Protein AF-A0A8B9SJG5-F1 (afdb_monomer)

Structure (mmCIF, N/CA/C/O backbone):
data_AF-A0A8B9SJG5-F1
#
_entry.id   AF-A0A8B9SJG5-F1
#
loop_
_atom_site.group_PDB
_atom_site.id
_atom_site.type_symbol
_atom_site.label_atom_id
_atom_site.label_alt_id
_atom_site.label_comp_id
_atom_site.label_asym_id
_atom_site.label_entity_id
_atom_site.label_seq_id
_atom_site.pdbx_PDB_ins_code
_atom_site.Cartn_x
_atom_site.Cartn_y
_atom_site.Cartn_z
_atom_site.occupancy
_atom_site.B_iso_or_equiv
_atom_site.auth_seq_id
_atom_site.auth_comp_id
_atom_site.auth_asym_id
_atom_site.auth_atom_id
_atom_site.pdbx_PDB_model_num
ATOM 1 N N . HIS A 1 1 ? -20.315 61.626 -11.633 1.00 29.25 1 HIS A N 1
ATOM 2 C CA . HIS A 1 1 ? -21.746 61.328 -11.373 1.00 29.25 1 HIS A CA 1
ATOM 3 C C . HIS A 1 1 ? -22.255 60.336 -12.436 1.00 29.25 1 HIS A C 1
ATOM 5 O O . HIS A 1 1 ? -21.499 60.110 -13.372 1.00 29.25 1 HIS A O 1
ATOM 11 N N . PRO A 1 2 ? -23.374 59.607 -12.231 1.00 52.47 2 PRO A N 1
ATOM 12 C CA . PRO A 1 2 ? -23.248 58.147 -12.105 1.00 52.47 2 PRO A CA 1
ATOM 13 C C . PRO A 1 2 ? -24.309 57.339 -12.896 1.00 52.47 2 PRO A C 1
ATOM 15 O O . PRO A 1 2 ? -25.008 57.894 -13.738 1.00 52.47 2 PRO A O 1
ATOM 18 N N . ARG A 1 3 ? -24.501 56.070 -12.482 1.00 36.09 3 ARG A N 1
ATOM 19 C CA . ARG A 1 3 ? -25.440 55.030 -12.972 1.00 36.09 3 ARG A CA 1
ATOM 20 C C . ARG A 1 3 ? -24.899 54.259 -14.191 1.00 36.09 3 ARG A C 1
ATOM 22 O O . ARG A 1 3 ? -24.353 54.867 -15.097 1.00 36.09 3 ARG A O 1
ATOM 29 N N . GLY A 1 4 ? -25.025 52.932 -14.257 1.00 33.72 4 GLY A N 1
ATOM 30 C CA . GLY A 1 4 ? -25.504 51.982 -13.239 1.00 33.72 4 GLY A CA 1
ATOM 31 C C . GLY A 1 4 ? -25.469 50.536 -13.758 1.00 33.72 4 GLY A C 1
ATOM 32 O O . GLY A 1 4 ? -25.536 50.327 -14.964 1.00 33.72 4 GLY A O 1
ATOM 33 N N . ALA A 1 5 ? -25.353 49.551 -12.861 1.00 33.53 5 ALA A N 1
ATOM 34 C CA . ALA A 1 5 ? -25.483 48.129 -13.209 1.00 33.53 5 ALA A CA 1
ATOM 35 C C . ALA A 1 5 ? -26.963 47.752 -13.465 1.00 33.53 5 ALA A C 1
ATOM 37 O O . ALA A 1 5 ? -27.859 48.507 -13.074 1.00 33.53 5 ALA A O 1
ATOM 38 N N . PRO A 1 6 ? -27.233 46.597 -14.099 1.00 43.00 6 PRO A N 1
ATOM 39 C CA . PRO A 1 6 ? -27.349 45.371 -13.301 1.00 43.00 6 PRO A CA 1
ATOM 40 C C . PRO A 1 6 ? -26.508 44.198 -13.838 1.00 43.00 6 PRO A C 1
ATOM 42 O O . PRO A 1 6 ? -25.990 44.237 -14.950 1.00 43.00 6 PRO A O 1
ATOM 45 N N . GLY A 1 7 ? -26.324 43.172 -13.002 1.00 32.03 7 GLY A N 1
ATOM 46 C CA . GLY A 1 7 ? -25.399 42.066 -13.266 1.00 32.03 7 GLY A CA 1
ATOM 47 C C . GLY A 1 7 ? -25.939 40.942 -14.157 1.00 32.03 7 GLY A C 1
ATOM 48 O O . GLY A 1 7 ? -27.123 40.876 -14.477 1.00 32.03 7 GLY A O 1
ATOM 49 N N . SER A 1 8 ? -25.040 40.010 -14.475 1.00 35.66 8 SER A N 1
ATOM 50 C CA . SER A 1 8 ? -25.346 38.660 -14.960 1.00 35.66 8 SER A CA 1
ATOM 51 C C . SER A 1 8 ? -24.638 37.638 -14.060 1.00 35.66 8 SER A C 1
ATOM 53 O O . SER A 1 8 ? -23.681 37.986 -13.365 1.00 35.66 8 SER A O 1
ATOM 55 N N . ALA A 1 9 ? -25.144 36.407 -14.005 1.00 35.62 9 ALA A N 1
ATOM 56 C CA . ALA A 1 9 ? -24.761 35.429 -12.987 1.00 35.62 9 ALA A CA 1
ATOM 57 C C . ALA A 1 9 ? -23.386 34.782 -13.237 1.00 35.62 9 ALA A C 1
ATOM 59 O O . ALA A 1 9 ? -23.010 34.510 -14.376 1.00 35.62 9 ALA A O 1
ATOM 60 N N . VAL A 1 10 ? -22.677 34.459 -12.150 1.00 37.72 10 VAL A N 1
ATOM 61 C CA . VAL A 1 10 ? -21.458 33.637 -12.174 1.00 37.72 10 VAL A CA 1
ATOM 62 C C . VAL A 1 10 ? -21.833 32.186 -11.850 1.00 37.72 10 VAL A C 1
ATOM 64 O O . VAL A 1 10 ? -22.169 31.902 -10.698 1.00 37.72 10 VAL A O 1
ATOM 67 N N . PRO A 1 11 ? -21.772 31.245 -12.810 1.00 37.19 11 PRO A N 1
ATOM 68 C CA . PRO A 1 11 ? -21.863 29.827 -12.499 1.00 37.19 11 PRO A CA 1
ATOM 69 C C . PRO A 1 11 ? -20.540 29.368 -11.875 1.00 37.19 11 PRO A C 1
ATOM 71 O O . PRO A 1 11 ? -19.541 29.189 -12.570 1.00 37.19 11 PRO A O 1
ATOM 74 N N . VAL A 1 12 ? -20.521 29.157 -10.557 1.00 41.94 12 VAL A N 1
ATOM 75 C CA . VAL A 1 12 ? -19.384 28.521 -9.872 1.00 41.94 12 VAL A CA 1
ATOM 76 C C . VAL A 1 12 ? -19.439 27.014 -10.132 1.00 41.94 12 VAL A C 1
ATOM 78 O O . VAL A 1 12 ? -19.840 26.221 -9.281 1.00 41.94 12 VAL A O 1
ATOM 81 N N . THR A 1 13 ? -19.068 26.605 -11.345 1.00 43.41 13 THR A N 1
ATOM 82 C CA . THR A 1 13 ? -18.831 25.195 -11.664 1.00 43.41 13 THR A CA 1
ATOM 83 C C . THR A 1 13 ? -17.588 24.734 -10.916 1.00 43.41 13 THR A C 1
ATOM 85 O O . THR A 1 13 ? -16.466 25.046 -11.317 1.00 43.41 13 THR A O 1
ATOM 88 N N . GLY A 1 14 ? -17.794 24.002 -9.820 1.00 48.34 14 GLY A N 1
ATOM 89 C CA . GLY A 1 14 ? -16.730 23.366 -9.051 1.00 48.34 14 GLY A CA 1
ATOM 90 C C . GLY A 1 14 ? -16.035 22.281 -9.868 1.00 48.34 14 GLY A C 1
ATOM 91 O O . GLY A 1 14 ? -16.372 21.107 -9.755 1.00 48.34 14 GLY A O 1
ATOM 92 N N . GLY A 1 15 ? -15.071 22.678 -10.698 1.00 40.91 15 GLY A N 1
ATOM 93 C CA . GLY A 1 15 ? -14.174 21.754 -11.374 1.00 40.91 15 GLY A CA 1
ATOM 94 C C . GLY A 1 15 ? -13.286 21.078 -10.340 1.00 40.91 15 GLY A C 1
ATOM 95 O O . GLY A 1 15 ? -12.311 21.673 -9.884 1.00 40.91 15 GLY A O 1
ATOM 96 N N . THR A 1 16 ? -13.628 19.846 -9.958 1.00 44.66 16 THR A N 1
ATOM 97 C CA . THR A 1 16 ? -12.760 18.994 -9.142 1.00 44.66 16 THR A CA 1
ATOM 98 C C . THR A 1 16 ? -11.413 18.895 -9.843 1.00 44.66 16 THR A C 1
ATOM 100 O O . THR A 1 16 ? -11.319 18.312 -10.924 1.00 44.66 16 THR A O 1
ATOM 103 N N . CYS A 1 17 ? -10.377 19.496 -9.253 1.00 40.00 17 CYS A N 1
ATOM 104 C CA . CYS A 1 17 ? -9.039 19.440 -9.816 1.00 40.00 17 CYS A CA 1
ATOM 105 C C . CYS A 1 17 ? -8.578 17.984 -9.757 1.00 40.00 17 CYS A C 1
ATOM 107 O O . CYS A 1 17 ? -8.230 17.475 -8.690 1.00 40.00 17 CYS A O 1
ATOM 109 N N . CYS A 1 18 ? -8.659 17.295 -10.895 1.00 40.41 18 CYS A N 1
ATOM 110 C CA . CYS A 1 18 ? -8.169 15.938 -11.026 1.00 40.41 18 CYS A CA 1
ATOM 111 C C . CYS A 1 18 ? -6.662 15.996 -10.812 1.00 40.41 18 CYS A C 1
ATOM 113 O O . CYS A 1 18 ? -5.922 16.430 -11.694 1.00 40.41 18 CYS A O 1
ATOM 115 N N . LEU A 1 19 ? -6.220 15.586 -9.622 1.00 40.06 19 LEU A N 1
ATOM 116 C CA . LEU A 1 19 ? -4.818 15.318 -9.359 1.00 40.06 19 LEU A CA 1
ATOM 117 C C . LEU A 1 19 ? -4.416 14.175 -10.284 1.00 40.06 19 LEU A C 1
ATOM 119 O O . LEU A 1 19 ? -4.660 13.005 -9.985 1.00 40.06 19 LEU A O 1
ATOM 123 N N . CYS A 1 20 ? -3.841 14.535 -11.429 1.00 37.81 20 CYS A N 1
ATOM 124 C CA . CYS A 1 20 ? -3.198 13.602 -12.329 1.00 37.81 20 CYS A CA 1
ATOM 125 C C . CYS A 1 20 ? -2.035 12.965 -11.570 1.00 37.81 20 CYS A C 1
ATOM 127 O O . CYS A 1 20 ? -0.919 13.482 -11.564 1.00 37.81 20 CYS A O 1
ATOM 129 N N . PHE A 1 21 ? -2.316 11.834 -10.924 1.00 34.94 21 PHE A N 1
ATOM 130 C CA . PHE A 1 21 ? -1.312 10.843 -10.590 1.00 34.94 21 PHE A CA 1
ATOM 131 C C . PHE A 1 21 ? -0.730 10.348 -11.913 1.00 34.94 21 PHE A C 1
ATOM 133 O O . PHE A 1 21 ? -1.179 9.350 -12.477 1.00 34.94 21 PHE A O 1
ATOM 140 N N . SER A 1 22 ? 0.264 11.075 -12.423 1.00 34.00 22 SER A N 1
ATOM 141 C CA . SER A 1 22 ? 1.215 10.496 -13.355 1.00 34.00 22 SER A CA 1
ATOM 142 C C . SER A 1 22 ? 1.776 9.250 -12.669 1.00 34.00 22 SER A C 1
ATOM 144 O O . SER A 1 22 ? 2.334 9.381 -11.573 1.00 34.00 22 SER A O 1
ATOM 146 N N . PRO A 1 23 ? 1.631 8.042 -13.242 1.00 45.75 23 PRO A N 1
ATOM 147 C CA . PRO A 1 23 ? 2.464 6.936 -12.800 1.00 45.75 23 PRO A CA 1
ATOM 148 C C . PRO A 1 23 ? 3.926 7.364 -12.970 1.00 45.75 23 PRO A C 1
ATOM 150 O O . PRO A 1 23 ? 4.238 8.131 -13.883 1.00 45.75 23 PRO A O 1
ATOM 153 N N . ALA A 1 24 ? 4.819 6.884 -12.100 1.00 47.22 24 ALA A N 1
ATOM 154 C CA . ALA A 1 24 ? 6.251 7.085 -12.296 1.00 47.22 24 ALA A CA 1
ATOM 155 C C . ALA A 1 24 ? 6.620 6.528 -13.680 1.00 47.22 24 ALA A C 1
ATOM 157 O O . ALA A 1 24 ? 6.470 5.330 -13.930 1.00 47.22 24 ALA A O 1
ATOM 158 N N . GLY A 1 25 ? 6.973 7.423 -14.603 1.00 45.06 25 GLY A N 1
ATOM 159 C CA . GLY A 1 25 ? 7.110 7.083 -16.011 1.00 45.06 25 GLY A CA 1
ATOM 160 C C . GLY A 1 25 ? 8.318 6.185 -16.229 1.00 45.06 25 GLY A C 1
ATOM 161 O O . GLY A 1 25 ? 9.406 6.484 -15.748 1.00 45.06 25 GLY A O 1
ATOM 162 N N . ALA A 1 26 ? 8.151 5.106 -16.992 1.00 54.53 26 ALA A N 1
ATOM 163 C CA . ALA A 1 26 ? 9.308 4.457 -17.591 1.00 54.53 26 ALA A CA 1
ATOM 164 C C . ALA A 1 26 ? 9.969 5.461 -18.551 1.00 54.53 26 ALA A C 1
ATOM 166 O O . ALA A 1 26 ? 9.270 6.080 -19.353 1.00 54.53 26 ALA A O 1
ATOM 167 N N . MET A 1 27 ? 11.290 5.639 -18.459 1.00 66.31 27 MET A N 1
ATOM 168 C CA . MET A 1 27 ? 12.014 6.608 -19.284 1.00 66.31 27 MET A CA 1
ATOM 169 C C . MET A 1 27 ? 11.862 6.272 -20.774 1.00 66.31 27 MET A C 1
ATOM 171 O O . MET A 1 27 ? 12.414 5.285 -21.262 1.00 66.31 27 MET A O 1
ATOM 175 N N . GLU A 1 28 ? 11.118 7.103 -21.501 1.00 70.62 28 GLU A N 1
ATOM 176 C CA . GLU A 1 28 ? 10.862 6.913 -22.926 1.00 70.62 28 GLU A CA 1
ATOM 177 C C . GLU A 1 28 ? 12.052 7.407 -23.764 1.00 70.62 28 GLU A C 1
ATOM 179 O O . GLU A 1 28 ? 12.494 8.554 -23.644 1.00 70.62 28 GLU A O 1
ATOM 184 N N . ILE A 1 29 ? 12.583 6.522 -24.614 1.00 80.62 29 ILE A N 1
ATOM 185 C CA . ILE A 1 29 ? 13.678 6.831 -25.540 1.00 80.62 29 ILE A CA 1
ATOM 186 C C . ILE A 1 29 ? 13.071 7.206 -26.892 1.00 80.62 29 ILE A C 1
ATOM 188 O O . ILE A 1 29 ? 12.410 6.400 -27.544 1.00 80.62 29 ILE A O 1
ATOM 192 N N . GLN A 1 30 ? 13.336 8.431 -27.324 1.00 79.56 30 GLN A N 1
ATOM 193 C CA . GLN A 1 30 ? 12.883 8.998 -28.584 1.00 79.56 30 GLN A CA 1
ATOM 194 C C . GLN A 1 30 ? 13.906 8.694 -29.687 1.00 79.56 30 GLN A C 1
ATOM 196 O O . GLN A 1 30 ? 15.066 9.116 -29.632 1.00 79.56 30 GLN A O 1
ATOM 201 N N . VAL A 1 31 ? 13.450 7.974 -30.708 1.00 80.44 31 VAL A N 1
ATOM 202 C CA . VAL A 1 31 ? 14.180 7.652 -31.942 1.00 80.44 31 VAL A CA 1
ATOM 203 C C . VAL A 1 31 ? 13.248 7.986 -33.117 1.00 80.44 31 VAL A C 1
ATOM 205 O O . VAL A 1 31 ? 12.047 7.746 -32.987 1.00 80.44 31 VAL A O 1
ATOM 208 N N . PRO A 1 32 ? 13.731 8.561 -34.238 1.00 75.50 32 PRO A N 1
ATOM 209 C CA . PRO A 1 32 ? 12.887 8.811 -35.409 1.00 75.50 32 PRO A CA 1
ATOM 210 C C . PRO A 1 32 ? 12.278 7.525 -35.976 1.00 75.50 32 PRO A C 1
ATOM 212 O O . PRO A 1 32 ? 12.927 6.479 -35.970 1.00 75.50 32 PRO A O 1
ATOM 215 N N . GLU A 1 33 ? 11.061 7.625 -36.510 1.00 65.75 33 GLU A N 1
ATOM 216 C CA . GLU A 1 33 ? 10.393 6.515 -37.199 1.00 65.75 33 GLU A CA 1
ATOM 217 C C . GLU A 1 33 ? 10.956 6.323 -38.622 1.00 65.75 33 GLU A C 1
ATOM 219 O O . GLU A 1 33 ? 11.022 5.202 -39.128 1.00 65.75 33 GLU A O 1
ATOM 224 N N . GLU A 1 34 ? 11.444 7.396 -39.259 1.00 69.88 34 GLU A N 1
ATOM 225 C CA . GLU A 1 34 ? 12.084 7.335 -40.573 1.00 69.88 34 GLU A CA 1
ATOM 226 C C . GLU A 1 34 ? 13.589 6.988 -40.499 1.00 69.88 34 GLU A C 1
ATOM 228 O O . GLU A 1 34 ? 14.336 7.583 -39.712 1.00 69.88 34 GLU A O 1
ATOM 233 N N . PRO A 1 35 ? 14.095 6.090 -41.370 1.00 72.44 35 PRO A N 1
ATOM 234 C CA . PRO A 1 35 ? 15.512 5.738 -41.408 1.00 72.44 35 PRO A CA 1
ATOM 235 C C . PRO A 1 35 ? 16.387 6.900 -41.906 1.00 72.44 35 PRO A C 1
ATOM 237 O O . PRO A 1 35 ? 16.069 7.589 -42.878 1.00 72.44 35 PRO A O 1
ATOM 240 N N . VAL A 1 36 ? 17.548 7.089 -41.271 1.00 79.12 36 VAL A N 1
ATOM 241 C CA . VAL A 1 36 ? 18.504 8.149 -41.629 1.00 79.12 36 VAL A CA 1
ATOM 242 C C . VAL A 1 36 ? 19.240 7.795 -42.925 1.00 79.12 36 VAL A C 1
ATOM 244 O O . VAL A 1 36 ? 20.174 6.996 -42.925 1.00 79.12 36 VAL A O 1
ATOM 247 N N . VAL A 1 37 ? 18.864 8.441 -44.032 1.00 80.88 37 VAL A N 1
ATOM 248 C CA . VAL A 1 37 ? 19.570 8.317 -45.318 1.00 80.88 37 VAL A CA 1
ATOM 249 C C . VAL A 1 37 ? 20.915 9.050 -45.251 1.00 80.88 37 VAL A C 1
ATOM 251 O O . VAL A 1 37 ? 20.986 10.274 -45.369 1.00 80.88 37 VAL A O 1
ATOM 254 N N . ALA A 1 38 ? 21.995 8.293 -45.064 1.00 83.25 38 ALA A N 1
ATOM 255 C CA . ALA A 1 38 ? 23.359 8.806 -45.068 1.00 83.25 38 ALA A CA 1
ATOM 256 C C . ALA A 1 38 ? 23.957 8.855 -46.487 1.00 83.25 38 ALA A C 1
ATOM 258 O O . ALA A 1 38 ? 23.756 7.953 -47.297 1.00 83.25 38 ALA A O 1
ATOM 259 N N . LEU A 1 39 ? 24.742 9.896 -46.782 1.00 82.88 39 LEU A N 1
ATOM 260 C CA . LEU A 1 39 ? 25.485 10.014 -48.041 1.00 82.88 39 LEU A CA 1
ATOM 261 C C . LEU A 1 39 ? 26.934 9.550 -47.859 1.00 82.88 39 LEU A C 1
ATOM 263 O O . LEU A 1 39 ? 27.617 9.990 -46.933 1.00 82.88 39 LEU A O 1
ATOM 267 N N . PHE A 1 40 ? 27.425 8.724 -48.786 1.00 86.44 40 PHE A N 1
ATOM 268 C CA . PHE A 1 40 ? 28.805 8.231 -48.777 1.00 86.44 40 PHE A CA 1
ATOM 269 C C . PHE A 1 40 ? 29.830 9.376 -48.678 1.00 86.44 40 PHE A C 1
ATOM 271 O O . PHE A 1 40 ? 29.734 10.392 -49.374 1.00 86.44 40 PHE A O 1
ATOM 278 N N . GLY A 1 41 ? 30.816 9.219 -47.794 1.00 83.88 41 GLY A N 1
ATOM 279 C CA . GLY A 1 41 ? 31.865 10.204 -47.528 1.00 83.88 41 GLY A CA 1
ATOM 280 C C . GLY A 1 41 ? 31.408 11.472 -46.792 1.00 83.88 41 GLY A C 1
ATOM 281 O O . GLY A 1 41 ? 32.247 12.332 -46.513 1.00 83.88 41 GLY A O 1
ATOM 282 N N . ARG A 1 42 ? 30.120 11.609 -46.447 1.00 87.88 42 ARG A N 1
ATOM 283 C CA . ARG A 1 42 ? 29.589 12.693 -45.600 1.00 87.88 42 ARG A CA 1
ATOM 284 C C . ARG A 1 42 ? 29.436 12.236 -44.153 1.00 87.88 42 ARG A C 1
ATOM 286 O O . ARG A 1 42 ? 29.527 11.051 -43.857 1.00 87.88 42 ARG A O 1
ATOM 293 N N . ASP A 1 43 ? 29.217 13.187 -43.258 1.00 88.88 43 ASP A N 1
ATOM 294 C CA . ASP A 1 43 ? 28.902 12.904 -41.860 1.00 88.88 43 ASP A CA 1
ATOM 295 C C . ASP A 1 43 ? 27.378 12.748 -41.706 1.00 88.88 43 ASP A C 1
ATOM 297 O O . ASP A 1 43 ? 26.612 13.471 -42.348 1.00 88.88 43 ASP A O 1
ATOM 301 N N . ALA A 1 44 ? 26.940 11.812 -40.863 1.00 87.44 44 ALA A N 1
ATOM 302 C CA . ALA A 1 44 ? 25.537 11.533 -40.567 1.00 87.44 44 ALA A CA 1
ATOM 303 C C . ALA A 1 44 ? 25.307 11.464 -39.050 1.00 87.44 44 ALA A C 1
ATOM 305 O O . ALA A 1 44 ? 26.181 11.026 -38.303 1.00 87.44 44 ALA A O 1
ATOM 306 N N . THR A 1 45 ? 24.120 11.871 -38.595 1.00 88.62 45 THR A N 1
ATOM 307 C CA . THR A 1 45 ? 23.751 11.849 -37.172 1.00 88.62 45 THR A CA 1
ATOM 308 C C . THR A 1 45 ? 22.632 10.847 -36.936 1.00 88.62 45 THR A C 1
ATOM 310 O O . THR A 1 45 ? 21.500 11.064 -37.370 1.00 88.62 45 THR A O 1
ATOM 313 N N . LEU A 1 46 ? 22.938 9.777 -36.206 1.00 87.88 46 LEU A N 1
ATOM 314 C CA . LEU A 1 46 ? 21.953 8.824 -35.706 1.00 87.88 46 LEU A CA 1
ATOM 315 C C . LEU A 1 46 ? 21.294 9.437 -34.468 1.00 87.88 46 LEU A C 1
ATOM 317 O O . LEU A 1 46 ? 21.938 9.595 -33.428 1.00 87.88 46 LEU A O 1
ATOM 321 N N . ARG A 1 47 ? 20.033 9.854 -34.605 1.00 88.00 47 ARG A N 1
ATOM 322 C CA . ARG A 1 47 ? 19.305 10.549 -33.539 1.00 88.00 47 ARG A CA 1
ATOM 323 C C . ARG A 1 47 ? 18.855 9.571 -32.460 1.00 88.00 47 ARG A C 1
ATOM 325 O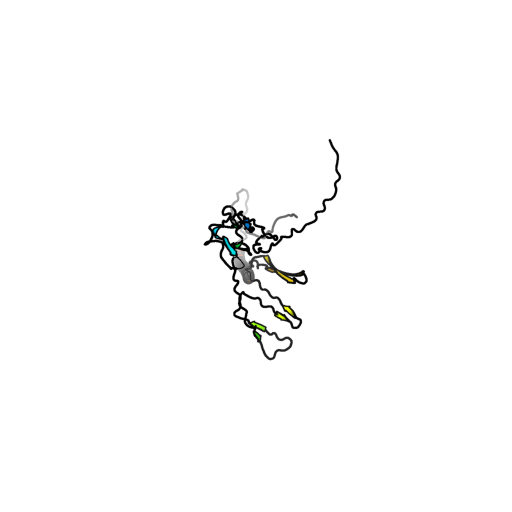 O . ARG A 1 47 ? 18.242 8.554 -32.765 1.00 88.00 47 ARG A O 1
ATOM 332 N N . CYS A 1 48 ? 19.131 9.925 -31.214 1.00 88.19 48 CYS A N 1
ATOM 333 C CA . CYS A 1 48 ? 18.590 9.272 -30.031 1.00 88.19 48 CYS A CA 1
ATOM 334 C C . CYS A 1 48 ? 18.523 10.316 -28.915 1.00 88.19 48 CYS A C 1
ATOM 336 O O . CYS A 1 48 ? 19.512 11.015 -28.662 1.00 88.19 48 CYS A O 1
ATOM 338 N N . SER A 1 49 ? 17.374 10.443 -28.264 1.00 89.19 49 SER A N 1
ATOM 339 C CA . SER A 1 49 ? 17.192 11.355 -27.135 1.00 89.19 49 SER A CA 1
ATOM 340 C C . SER A 1 49 ? 16.283 10.757 -26.069 1.00 89.19 49 SER A C 1
ATOM 342 O O . SER A 1 49 ? 15.474 9.878 -26.343 1.00 89.19 49 SER A O 1
ATOM 344 N N . PHE A 1 50 ? 16.410 11.241 -24.842 1.00 86.94 50 PHE A N 1
ATOM 345 C CA . PHE A 1 50 ? 15.479 10.969 -23.748 1.00 86.94 50 PHE A CA 1
ATOM 346 C C . PHE A 1 50 ? 15.146 12.288 -23.044 1.00 86.94 50 PHE A C 1
ATOM 348 O O . PHE A 1 50 ? 15.825 13.292 -23.258 1.00 86.94 50 PHE A O 1
ATOM 355 N N . SER A 1 51 ? 14.104 12.309 -22.216 1.00 85.44 51 SER A N 1
ATOM 356 C CA . SER A 1 51 ? 13.791 13.472 -21.375 1.00 85.44 51 SER A CA 1
ATOM 357 C C . SER A 1 51 ? 14.347 13.251 -19.961 1.00 85.44 51 SER A C 1
ATOM 359 O O . SER A 1 51 ? 13.816 12.394 -19.256 1.00 85.44 51 SER A O 1
ATOM 361 N N . PRO A 1 52 ? 15.420 13.952 -19.540 1.00 78.94 52 PRO A N 1
ATOM 362 C CA . PRO A 1 52 ? 15.991 13.789 -18.205 1.00 78.94 52 PRO A CA 1
ATOM 363 C C . PRO A 1 52 ? 15.084 14.384 -17.119 1.00 78.94 52 PRO A C 1
ATOM 365 O O . PRO A 1 52 ? 14.449 15.421 -17.315 1.00 78.94 52 PRO A O 1
ATOM 368 N N . GLU A 1 53 ? 15.062 13.748 -15.947 1.00 77.19 53 GLU A N 1
ATOM 369 C CA . GLU A 1 53 ? 14.376 14.281 -14.766 1.00 77.19 53 GLU A CA 1
ATOM 370 C C . GLU A 1 53 ? 15.122 15.478 -14.148 1.00 77.19 53 GLU A C 1
ATOM 372 O O . GLU A 1 53 ? 16.321 15.668 -14.348 1.00 77.19 53 GLU A O 1
ATOM 377 N N . ALA A 1 54 ? 14.424 16.259 -13.317 1.00 70.94 54 ALA A N 1
ATOM 378 C CA . ALA A 1 54 ? 14.942 17.494 -12.714 1.00 70.94 54 ALA A CA 1
ATOM 379 C C . ALA A 1 54 ? 16.207 17.328 -11.838 1.00 70.94 54 ALA A C 1
ATOM 381 O O . ALA A 1 54 ? 16.893 18.315 -11.585 1.00 70.94 54 ALA A O 1
ATOM 382 N N . ASN A 1 55 ? 16.517 16.104 -11.392 1.00 70.50 55 ASN A N 1
ATOM 383 C CA . ASN A 1 55 ? 17.675 15.774 -10.548 1.00 70.50 55 ASN A CA 1
ATOM 384 C C . ASN A 1 55 ? 18.748 14.936 -11.285 1.00 70.50 55 ASN A C 1
ATOM 386 O O . ASN A 1 55 ? 19.588 14.311 -10.640 1.00 70.50 55 ASN A O 1
ATOM 390 N N . PHE A 1 56 ? 18.705 14.865 -12.618 1.00 76.62 56 PHE A N 1
ATOM 391 C CA . PHE A 1 56 ? 19.608 14.037 -13.423 1.00 76.62 56 PHE A CA 1
ATOM 392 C C . PHE A 1 56 ? 21.088 14.476 -13.336 1.00 76.62 56 PHE A C 1
ATOM 394 O O . PHE A 1 56 ? 21.407 15.644 -13.558 1.00 76.62 56 PHE A O 1
ATOM 401 N N . SER A 1 57 ? 21.998 13.520 -13.088 1.00 79.38 57 SER A N 1
ATOM 402 C CA . SER A 1 57 ? 23.454 13.698 -13.221 1.00 79.38 57 SER A CA 1
ATOM 403 C C . SER A 1 57 ? 24.026 12.883 -14.384 1.00 79.38 57 SER A C 1
ATOM 405 O O . SER A 1 57 ? 23.577 11.773 -14.672 1.00 79.38 57 SER A O 1
ATOM 407 N N . LEU A 1 58 ? 25.092 13.396 -15.005 1.00 80.12 58 LEU A N 1
ATOM 408 C CA . LEU A 1 58 ? 25.860 12.670 -16.022 1.00 80.12 58 LEU A CA 1
ATOM 409 C C . LEU A 1 58 ? 26.575 11.429 -15.466 1.00 80.12 58 LEU A C 1
ATOM 411 O O . LEU A 1 58 ? 26.786 10.481 -16.219 1.00 80.12 58 LEU A O 1
ATOM 415 N N . ASP A 1 59 ? 26.904 11.398 -14.170 1.00 79.38 59 ASP A N 1
ATOM 416 C CA . ASP A 1 59 ? 27.516 10.226 -13.517 1.00 79.38 59 ASP A CA 1
ATOM 417 C C . ASP A 1 59 ? 26.576 9.008 -13.482 1.00 79.38 59 ASP A C 1
ATOM 419 O O . ASP A 1 59 ? 27.021 7.861 -13.400 1.00 79.38 59 ASP A O 1
ATOM 423 N N . ASP A 1 60 ? 25.267 9.254 -13.573 1.00 76.94 60 ASP A N 1
ATOM 424 C CA . ASP A 1 60 ? 24.227 8.231 -13.600 1.00 76.94 60 ASP A CA 1
ATOM 425 C C . ASP A 1 60 ? 23.877 7.778 -15.031 1.00 76.94 60 ASP A C 1
ATOM 427 O O . ASP A 1 60 ? 23.068 6.865 -15.198 1.00 76.94 60 ASP A O 1
ATOM 431 N N . LEU A 1 61 ? 24.484 8.361 -16.075 1.00 82.88 61 LEU A N 1
ATOM 432 C CA . LEU A 1 61 ? 24.217 8.021 -17.475 1.00 82.88 61 LEU A CA 1
ATOM 433 C C . LEU A 1 61 ? 25.129 6.897 -17.990 1.00 82.88 61 LEU A C 1
ATOM 435 O O . LEU A 1 61 ? 26.314 7.093 -18.261 1.00 82.88 61 LEU A O 1
ATOM 439 N N . SER A 1 62 ? 24.543 5.733 -18.262 1.00 82.00 62 SER A N 1
ATOM 440 C CA . SER A 1 62 ? 25.155 4.690 -19.085 1.00 82.00 62 SER A CA 1
ATOM 441 C C . SER A 1 62 ? 24.583 4.744 -20.505 1.00 82.00 62 SER A C 1
ATOM 443 O O . SER A 1 62 ? 23.383 4.566 -20.711 1.00 82.00 62 SER A O 1
ATOM 445 N N . LEU A 1 63 ? 25.447 4.996 -21.491 1.00 82.31 63 LEU A N 1
ATOM 446 C CA . LEU A 1 63 ? 25.090 5.089 -22.908 1.00 82.31 63 LEU A CA 1
ATOM 447 C C . LEU A 1 63 ? 25.934 4.117 -23.735 1.00 82.31 63 LEU A C 1
ATOM 449 O O . LEU A 1 63 ? 27.164 4.185 -23.723 1.00 82.31 63 LEU A O 1
ATOM 453 N N . ILE A 1 64 ? 25.273 3.245 -24.496 1.00 81.88 64 ILE A N 1
ATOM 454 C CA . ILE A 1 64 ? 25.919 2.288 -25.397 1.00 81.88 64 ILE A CA 1
ATOM 455 C C . ILE A 1 64 ? 25.259 2.361 -26.775 1.00 81.88 64 ILE A C 1
ATOM 457 O O . ILE A 1 64 ? 24.075 2.077 -26.927 1.00 81.88 64 ILE A O 1
ATOM 461 N N . TRP A 1 65 ? 26.053 2.673 -27.799 1.00 82.06 65 TRP A N 1
ATOM 462 C CA . TRP A 1 65 ? 25.670 2.483 -29.199 1.00 82.06 65 TRP A CA 1
ATOM 463 C C . TRP A 1 65 ? 26.226 1.156 -29.719 1.00 82.06 65 TRP A C 1
ATOM 465 O O . TRP A 1 65 ? 27.420 0.871 -29.559 1.00 82.06 65 TRP A O 1
ATOM 475 N N . GLN A 1 66 ? 25.367 0.354 -30.347 1.00 80.69 66 GLN A N 1
ATOM 476 C CA . GLN A 1 66 ? 25.675 -1.001 -30.806 1.00 80.69 66 GLN A CA 1
ATOM 477 C C . GLN A 1 66 ? 25.120 -1.238 -32.217 1.00 80.69 66 GLN A C 1
ATOM 479 O O . GLN A 1 66 ? 24.001 -0.827 -32.514 1.00 80.69 66 GLN A O 1
ATOM 484 N N . LEU A 1 67 ? 25.873 -1.934 -33.073 1.00 74.38 67 LEU A N 1
ATOM 485 C CA . LEU A 1 67 ? 25.337 -2.452 -34.336 1.00 74.38 67 LEU A CA 1
ATOM 486 C C . LEU A 1 67 ? 24.447 -3.662 -34.029 1.00 74.38 67 LEU A C 1
ATOM 488 O O . LEU A 1 67 ? 24.929 -4.624 -33.423 1.00 74.38 67 LEU A O 1
ATOM 492 N N . THR A 1 68 ? 23.179 -3.642 -34.432 1.00 70.88 68 THR A N 1
ATOM 493 C CA . THR A 1 68 ? 22.213 -4.707 -34.116 1.00 70.88 68 THR A CA 1
ATOM 494 C C . THR A 1 68 ? 22.654 -6.047 -34.712 1.00 70.88 68 THR A C 1
ATOM 496 O O . THR A 1 68 ? 22.636 -7.070 -34.026 1.00 70.88 68 THR A O 1
ATOM 499 N N . ASP A 1 69 ? 23.135 -6.021 -35.958 1.00 66.44 69 ASP A N 1
ATOM 500 C CA . ASP A 1 69 ? 23.407 -7.211 -36.772 1.00 66.44 69 ASP A CA 1
ATOM 501 C C . ASP A 1 69 ? 24.673 -7.968 -36.337 1.00 66.44 69 ASP A C 1
ATOM 503 O O . ASP A 1 69 ? 24.698 -9.197 -36.287 1.00 66.44 69 ASP A O 1
ATOM 507 N N . THR A 1 70 ? 25.731 -7.237 -35.968 1.00 62.16 70 THR A N 1
ATOM 508 C CA . THR A 1 70 ? 27.020 -7.819 -35.536 1.00 62.16 70 THR A CA 1
ATOM 509 C C . THR A 1 70 ? 27.220 -7.805 -34.019 1.00 62.16 70 THR A C 1
ATOM 511 O O . THR A 1 70 ? 28.234 -8.302 -33.527 1.00 62.16 70 THR A O 1
ATOM 514 N N . LYS A 1 71 ? 26.290 -7.199 -33.266 1.00 61.06 71 LYS A N 1
ATOM 515 C CA . LYS A 1 71 ? 26.398 -6.894 -31.825 1.00 61.06 71 LYS A CA 1
ATOM 516 C C . LYS A 1 71 ? 27.653 -6.097 -31.439 1.00 61.06 71 LYS A C 1
ATOM 518 O O . LYS A 1 71 ? 27.998 -6.024 -30.258 1.00 61.06 71 LYS A O 1
ATOM 523 N N . ARG A 1 72 ? 28.333 -5.468 -32.403 1.00 66.31 72 ARG A N 1
ATOM 524 C CA . ARG A 1 72 ? 29.574 -4.719 -32.183 1.00 66.31 72 ARG A CA 1
ATOM 525 C C . ARG A 1 72 ? 29.303 -3.428 -31.409 1.00 66.31 72 ARG A C 1
ATOM 527 O O . ARG A 1 72 ? 28.471 -2.624 -31.820 1.00 66.31 72 ARG A O 1
ATOM 534 N N . LEU A 1 73 ? 30.054 -3.211 -30.330 1.00 61.22 73 LEU A N 1
ATOM 535 C CA . LEU A 1 73 ? 30.095 -1.933 -29.616 1.00 61.22 73 LEU A CA 1
ATOM 536 C C . LEU A 1 73 ? 30.707 -0.854 -30.519 1.00 61.22 73 LEU A C 1
ATOM 538 O O . LEU A 1 73 ? 31.850 -0.985 -30.969 1.00 61.22 73 LEU A O 1
ATOM 542 N N . VAL A 1 74 ? 29.939 0.202 -30.781 1.00 65.75 74 VAL A N 1
ATOM 543 C CA . VAL A 1 74 ? 30.363 1.358 -31.585 1.00 65.75 74 VAL A CA 1
ATOM 544 C C . VAL A 1 74 ? 31.038 2.399 -30.684 1.00 65.75 74 VAL A C 1
ATOM 546 O O . VAL A 1 74 ? 32.091 2.939 -31.025 1.00 65.75 74 VAL A O 1
ATOM 549 N N . ALA A 1 75 ? 30.489 2.615 -29.486 1.00 60.44 75 ALA A N 1
ATOM 550 C CA . ALA A 1 75 ? 31.099 3.455 -28.460 1.00 60.44 75 ALA A CA 1
ATOM 551 C C . ALA A 1 75 ? 32.279 2.743 -27.759 1.00 60.44 75 ALA A C 1
ATOM 553 O O . ALA A 1 75 ? 32.195 1.567 -27.410 1.00 60.44 75 ALA A O 1
ATOM 554 N N . GLY A 1 76 ? 33.373 3.475 -27.520 1.00 52.03 76 GLY A N 1
ATOM 555 C CA . GLY A 1 76 ? 34.445 3.090 -26.589 1.00 52.03 76 GLY A CA 1
ATOM 556 C C . GLY A 1 76 ? 35.778 2.636 -27.201 1.00 52.03 76 GLY A C 1
ATOM 557 O O . GLY A 1 76 ? 36.815 3.042 -26.688 1.00 52.03 76 GLY A O 1
ATOM 558 N N . ALA A 1 77 ? 35.792 1.830 -28.277 1.00 45.72 77 ALA A N 1
ATOM 559 C CA . ALA A 1 77 ? 37.035 1.148 -28.705 1.00 45.72 77 ALA A CA 1
ATOM 560 C C . ALA A 1 77 ? 37.328 1.045 -30.222 1.00 45.72 77 ALA A C 1
ATOM 562 O O . ALA A 1 77 ? 38.427 0.636 -30.584 1.00 45.72 77 ALA A O 1
ATOM 563 N N . THR A 1 78 ? 36.414 1.424 -31.130 1.00 52.06 78 THR A N 1
ATOM 564 C CA . THR A 1 78 ? 36.714 1.530 -32.589 1.00 52.06 78 THR A CA 1
ATOM 565 C C . THR A 1 78 ? 36.485 2.960 -33.128 1.00 52.06 78 THR A C 1
ATOM 567 O O . THR A 1 78 ? 36.256 3.183 -34.312 1.00 52.06 78 THR A O 1
ATOM 570 N N . ALA A 1 79 ? 36.497 3.962 -32.248 1.00 58.88 79 ALA A N 1
ATOM 571 C CA . ALA A 1 79 ? 35.711 5.185 -32.421 1.00 58.88 79 ALA A CA 1
ATOM 572 C C . ALA A 1 79 ? 36.340 6.324 -33.264 1.00 58.88 79 ALA A C 1
ATOM 574 O O . ALA A 1 79 ? 35.840 7.444 -33.226 1.00 58.88 79 ALA A O 1
ATOM 575 N N . ASN A 1 80 ? 37.383 6.091 -34.074 1.00 69.06 80 ASN A N 1
ATOM 576 C CA . ASN A 1 80 ? 38.059 7.162 -34.848 1.00 69.06 80 ASN A CA 1
ATOM 577 C C . ASN A 1 80 ? 37.160 7.894 -35.873 1.00 69.06 80 ASN A C 1
ATOM 579 O O . ASN A 1 80 ? 37.548 8.934 -36.414 1.00 69.06 80 ASN A O 1
ATOM 583 N N . ARG A 1 81 ? 35.968 7.358 -36.160 1.00 83.88 81 ARG A N 1
ATOM 584 C CA . ARG A 1 81 ? 34.945 7.972 -37.017 1.00 83.88 81 ARG A CA 1
ATOM 585 C C . ARG A 1 81 ? 33.667 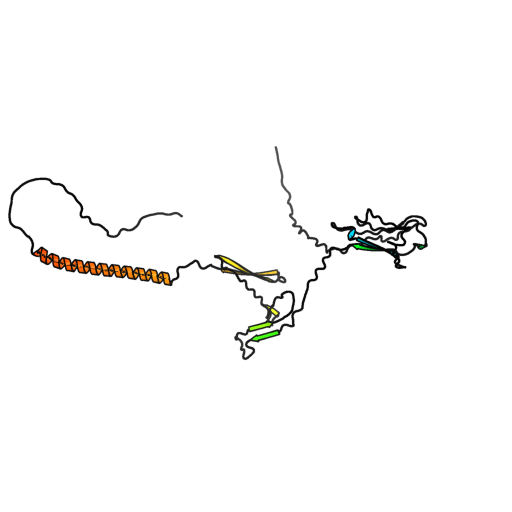8.373 -36.265 1.00 83.88 81 ARG A C 1
ATOM 587 O O . ARG A 1 81 ? 32.788 8.938 -36.898 1.00 83.88 81 ARG A O 1
ATOM 594 N N . THR A 1 82 ? 33.544 8.153 -34.955 1.00 83.12 82 THR A N 1
ATOM 595 C CA . THR A 1 82 ? 32.282 8.360 -34.211 1.00 83.12 82 THR A CA 1
ATOM 596 C C . THR A 1 82 ? 32.446 9.276 -33.003 1.00 83.12 82 THR A C 1
ATOM 598 O O . THR A 1 82 ? 33.397 9.116 -32.242 1.00 83.12 82 THR A O 1
ATOM 601 N N . ALA A 1 83 ? 31.503 10.194 -32.788 1.00 85.19 83 ALA A N 1
ATOM 602 C CA . ALA A 1 83 ? 31.501 11.125 -31.656 1.00 85.19 83 ALA A CA 1
ATOM 603 C C . ALA A 1 83 ? 30.097 11.306 -31.051 1.00 85.19 83 ALA A C 1
ATOM 605 O O . ALA A 1 83 ? 29.092 11.082 -31.722 1.00 85.19 83 ALA A O 1
ATOM 606 N N . LEU A 1 84 ? 30.047 11.744 -29.791 1.00 85.62 84 LEU A N 1
ATOM 607 C CA . LEU A 1 84 ? 28.829 12.119 -29.065 1.00 85.62 84 LEU A CA 1
ATOM 608 C C . LEU A 1 84 ? 28.794 13.635 -28.828 1.00 85.62 84 LEU A C 1
ATOM 610 O O . LEU A 1 84 ? 29.841 14.283 -28.760 1.00 85.62 84 LEU A O 1
ATOM 614 N N . PHE A 1 85 ? 27.594 14.186 -28.651 1.00 87.56 85 PHE A N 1
ATOM 615 C CA . PHE A 1 85 ? 27.369 15.587 -28.278 1.00 87.56 85 PHE A CA 1
ATOM 616 C C . PHE A 1 85 ? 27.480 15.748 -26.755 1.00 87.56 85 PHE A C 1
ATOM 618 O O . PHE A 1 85 ? 26.479 15.867 -26.052 1.00 87.56 85 PHE A O 1
ATOM 625 N N . TYR A 1 86 ? 28.710 15.667 -26.232 1.00 82.56 86 TYR A N 1
ATOM 626 C CA . TYR A 1 86 ? 29.006 15.679 -24.788 1.00 82.56 86 TYR A CA 1
ATOM 627 C C . TYR A 1 86 ? 28.421 16.890 -24.040 1.00 82.56 86 TYR A C 1
ATOM 629 O O . TYR A 1 86 ? 28.042 16.774 -22.878 1.00 82.56 86 TYR A O 1
ATOM 637 N N . ASP A 1 87 ? 28.311 18.024 -24.725 1.00 85.94 87 ASP A N 1
ATOM 638 C CA . ASP A 1 87 ? 27.669 19.266 -24.290 1.00 85.94 87 ASP A CA 1
ATOM 639 C C . ASP A 1 87 ? 26.151 19.133 -24.055 1.00 85.94 87 ASP A C 1
ATOM 641 O O . ASP A 1 87 ? 25.590 19.826 -23.203 1.00 85.94 87 ASP A O 1
ATOM 645 N N . GLN A 1 88 ? 25.491 18.220 -24.771 1.00 87.56 88 GLN A N 1
ATOM 646 C CA . GLN A 1 88 ? 24.032 18.062 -24.787 1.00 87.56 88 GLN A CA 1
ATOM 647 C C . GLN A 1 88 ? 23.533 16.774 -24.111 1.00 87.56 88 GLN A C 1
ATOM 649 O O . GLN A 1 88 ? 22.324 16.614 -23.931 1.00 87.56 88 GLN A O 1
ATOM 654 N N . LEU A 1 89 ? 24.438 15.898 -23.648 1.00 86.44 89 LEU A N 1
ATOM 655 C CA . LEU A 1 89 ? 24.093 14.724 -22.829 1.00 86.44 89 LEU A CA 1
ATOM 656 C C . LEU A 1 89 ? 23.259 15.120 -21.597 1.00 86.44 89 LEU A C 1
ATOM 658 O O . LEU A 1 89 ? 22.298 14.438 -21.255 1.00 86.44 89 LEU A O 1
ATOM 662 N N . ALA A 1 90 ? 23.584 16.257 -20.968 1.00 83.56 90 ALA A N 1
ATOM 663 C CA . ALA A 1 90 ? 22.876 16.776 -19.795 1.00 83.56 90 ALA A CA 1
ATOM 664 C C . ALA A 1 90 ? 21.451 17.275 -20.109 1.00 83.56 90 ALA A C 1
ATOM 666 O O . ALA A 1 90 ? 20.645 17.427 -19.198 1.00 83.56 90 ALA A O 1
ATOM 667 N N . GLN A 1 91 ? 21.130 17.518 -21.386 1.00 87.94 91 GLN A N 1
ATOM 668 C CA . GLN A 1 91 ? 19.779 17.843 -21.859 1.00 87.94 91 GLN A CA 1
ATOM 669 C C . GLN A 1 91 ? 19.099 16.641 -22.544 1.00 87.94 91 GLN A C 1
ATOM 671 O O . GLN A 1 91 ? 18.088 16.808 -23.221 1.00 87.94 91 GLN A O 1
ATOM 676 N N . GLY A 1 92 ? 19.655 15.433 -22.396 1.00 85.44 92 GLY A N 1
ATOM 677 C CA . GLY A 1 92 ? 19.078 14.194 -22.915 1.00 85.44 92 GLY A CA 1
ATOM 678 C C . GLY A 1 92 ? 19.400 13.859 -24.374 1.00 85.44 92 GLY A C 1
ATOM 679 O O . GLY A 1 92 ? 18.944 12.826 -24.865 1.00 85.44 92 GLY A O 1
ATOM 680 N N . ASN A 1 93 ? 20.197 14.667 -25.085 1.00 89.81 93 ASN A N 1
ATOM 681 C CA . ASN A 1 93 ? 20.633 14.329 -26.443 1.00 89.81 93 ASN A CA 1
ATOM 682 C C . ASN A 1 93 ? 21.815 13.350 -26.397 1.00 89.81 93 ASN A C 1
ATOM 684 O O . ASN A 1 93 ? 22.932 13.722 -26.042 1.00 89.81 93 ASN A O 1
ATOM 688 N N . VAL A 1 94 ? 21.575 12.109 -26.816 1.00 89.25 94 VAL A N 1
ATOM 689 C CA . VAL A 1 94 ? 22.555 11.008 -26.826 1.00 89.25 94 VAL A CA 1
ATOM 690 C C . VAL A 1 94 ? 22.864 10.514 -28.248 1.00 89.25 94 VAL A C 1
ATOM 692 O O . VAL A 1 94 ? 23.361 9.403 -28.454 1.00 89.25 94 VAL A O 1
ATOM 695 N N . SER A 1 95 ? 22.577 11.361 -29.242 1.00 89.88 95 SER A N 1
ATOM 696 C CA . SER A 1 95 ? 22.772 11.089 -30.667 1.00 89.88 95 SER A CA 1
ATOM 697 C C . SER A 1 95 ? 24.239 10.826 -31.023 1.00 89.88 95 SER A C 1
ATOM 699 O O . SER A 1 95 ? 25.148 11.474 -30.498 1.00 89.88 95 SER A O 1
ATOM 701 N N . LEU A 1 96 ? 24.473 9.916 -31.972 1.00 88.38 96 LEU A N 1
ATOM 702 C CA . LEU A 1 96 ? 25.810 9.574 -32.461 1.00 88.38 96 LEU A CA 1
ATOM 703 C C . LEU A 1 96 ? 26.104 10.275 -33.791 1.00 88.38 96 LEU A C 1
ATOM 705 O O . LEU A 1 96 ? 25.393 10.076 -34.776 1.00 88.38 96 LEU A O 1
ATOM 709 N N . LEU A 1 97 ? 27.188 11.047 -33.844 1.00 88.50 97 LEU A N 1
ATOM 710 C CA . LEU A 1 97 ? 27.758 11.562 -35.088 1.00 88.50 97 LEU A CA 1
ATOM 711 C C . LEU A 1 97 ? 28.700 10.510 -35.688 1.00 88.50 97 LEU A C 1
ATOM 713 O O . LEU A 1 97 ? 29.766 10.252 -35.127 1.00 88.50 97 LEU A O 1
ATOM 717 N N . LEU A 1 98 ? 28.341 9.947 -36.841 1.00 88.31 98 LEU A N 1
ATOM 718 C CA . LEU A 1 98 ? 29.184 9.066 -37.650 1.00 88.31 98 LEU A CA 1
ATOM 719 C C . LEU A 1 98 ? 29.797 9.866 -38.808 1.00 88.31 98 LEU A C 1
ATOM 721 O O . LEU A 1 98 ? 29.095 10.370 -39.681 1.00 88.31 98 LEU A O 1
ATOM 725 N N . ARG A 1 99 ? 31.123 9.993 -38.815 1.00 88.44 99 ARG A N 1
ATOM 726 C CA . ARG A 1 99 ? 31.880 10.801 -39.777 1.00 88.44 99 ARG A CA 1
ATOM 727 C C . ARG A 1 99 ? 32.283 10.005 -41.011 1.00 88.44 99 ARG A C 1
ATOM 729 O O . ARG A 1 99 ? 32.741 8.867 -40.876 1.00 88.44 99 ARG A O 1
ATOM 736 N N . ARG A 1 100 ? 32.218 10.632 -42.190 1.00 87.56 100 ARG A N 1
ATOM 737 C CA . ARG A 1 100 ? 32.602 10.067 -43.501 1.00 87.56 100 ARG A CA 1
ATOM 738 C C . ARG A 1 100 ? 32.045 8.653 -43.728 1.00 87.56 100 ARG A C 1
ATOM 740 O O . ARG A 1 100 ? 32.819 7.706 -43.784 1.00 87.56 100 ARG A O 1
ATOM 747 N N . VAL A 1 101 ? 30.722 8.518 -43.786 1.00 86.69 101 VAL A N 1
ATOM 748 C CA . VAL A 1 101 ? 30.006 7.234 -43.896 1.00 86.69 101 VAL A CA 1
ATOM 749 C C . VAL A 1 101 ? 30.507 6.401 -45.080 1.00 86.69 101 VAL A C 1
ATOM 751 O O . VAL A 1 101 ? 30.638 6.899 -46.199 1.00 86.69 101 VAL A O 1
ATOM 754 N N . GLU A 1 102 ? 30.775 5.128 -44.821 1.00 85.31 102 GLU A N 1
ATOM 755 C CA . GLU A 1 102 ? 31.203 4.109 -45.775 1.00 85.31 102 GLU A CA 1
ATOM 756 C C . GLU A 1 102 ? 30.059 3.110 -46.016 1.00 85.31 102 GLU A C 1
ATOM 758 O O . GLU A 1 102 ? 29.176 2.953 -45.181 1.00 85.31 102 GLU A O 1
ATOM 763 N N . ILE A 1 103 ? 30.086 2.380 -47.137 1.00 82.69 103 ILE A N 1
ATOM 764 C CA . ILE A 1 103 ? 29.061 1.356 -47.442 1.00 82.69 103 ILE A CA 1
ATOM 765 C C . ILE A 1 103 ? 29.059 0.240 -46.374 1.00 82.69 103 ILE A C 1
ATOM 767 O O . ILE A 1 103 ? 28.024 -0.331 -46.064 1.00 82.69 103 ILE A O 1
ATOM 771 N N . ALA A 1 104 ? 30.208 -0.025 -45.742 1.00 80.62 104 ALA A N 1
ATOM 772 C CA . ALA A 1 104 ? 30.332 -0.991 -44.649 1.00 80.62 104 ALA A CA 1
ATOM 773 C C . ALA A 1 104 ? 29.704 -0.537 -43.311 1.00 80.62 104 ALA A C 1
ATOM 775 O O . ALA A 1 104 ? 29.697 -1.321 -42.362 1.00 80.62 104 ALA A O 1
ATOM 776 N N . ASP A 1 105 ? 29.196 0.699 -43.223 1.00 78.12 105 ASP A N 1
ATOM 777 C CA . ASP A 1 105 ? 28.402 1.172 -42.083 1.00 78.12 105 ASP A CA 1
ATOM 778 C C . ASP A 1 105 ? 26.884 0.939 -42.284 1.00 78.12 105 ASP A C 1
ATOM 780 O O . ASP A 1 105 ? 26.097 1.296 -41.409 1.00 78.12 105 ASP A O 1
ATOM 784 N N . GLU A 1 106 ? 26.452 0.376 -43.422 1.00 81.94 106 GLU A N 1
ATOM 785 C CA . GLU A 1 106 ? 25.050 0.020 -43.675 1.00 81.94 106 GLU A CA 1
ATOM 786 C C . GLU A 1 106 ? 24.603 -1.128 -42.750 1.00 81.94 106 GLU A C 1
ATOM 788 O O . GLU A 1 106 ? 25.203 -2.203 -42.723 1.00 81.94 106 GLU A O 1
ATOM 793 N N . GLY A 1 107 ? 23.543 -0.893 -41.975 1.00 78.25 107 GLY A N 1
ATOM 794 C CA . GLY A 1 107 ? 23.008 -1.844 -41.001 1.00 78.25 107 GLY A CA 1
ATOM 795 C C . GLY A 1 107 ? 22.094 -1.167 -39.982 1.00 78.25 107 GLY A C 1
ATOM 796 O O . GLY A 1 107 ? 21.868 0.046 -40.035 1.00 78.25 107 GLY A O 1
ATOM 797 N N . SER A 1 108 ? 21.573 -1.945 -39.035 1.00 79.50 108 SER A N 1
ATOM 798 C CA . SER A 1 108 ? 20.755 -1.409 -37.942 1.00 79.50 108 SER A CA 1
ATOM 799 C C . SER A 1 108 ? 21.628 -0.971 -36.761 1.00 79.50 108 SER A C 1
ATOM 801 O O . SER A 1 108 ? 22.573 -1.659 -36.365 1.00 79.50 108 SER A O 1
ATOM 803 N N . PHE A 1 109 ? 21.303 0.181 -36.170 1.00 76.94 109 PHE A N 1
ATOM 804 C CA . PHE A 1 109 ? 21.985 0.733 -34.997 1.00 76.94 109 PHE A CA 1
ATOM 805 C C . PHE A 1 109 ? 21.008 0.821 -33.825 1.00 76.94 109 PHE A C 1
ATOM 807 O O . PHE A 1 109 ? 19.920 1.379 -33.956 1.00 76.94 109 PHE A O 1
ATOM 814 N N . THR A 1 110 ? 21.409 0.321 -32.659 1.00 79.56 110 THR A N 1
ATOM 815 C CA . THR A 1 110 ? 20.617 0.386 -31.427 1.00 79.56 110 THR A CA 1
ATOM 816 C C . THR A 1 110 ? 21.288 1.307 -30.410 1.00 79.56 110 THR A C 1
ATOM 818 O O . THR A 1 110 ? 22.473 1.160 -30.098 1.00 79.56 110 THR A O 1
ATOM 821 N N . CYS A 1 111 ? 20.504 2.253 -29.896 1.00 84.00 111 CYS A N 1
ATOM 822 C CA . CYS A 1 111 ? 20.862 3.168 -28.819 1.00 84.00 111 CYS A CA 1
ATOM 823 C C . CYS A 1 111 ? 20.350 2.597 -27.490 1.00 84.00 111 CYS A C 1
ATOM 825 O O . CYS A 1 111 ? 19.144 2.559 -27.253 1.00 84.00 111 CYS A O 1
ATOM 827 N N . PHE A 1 112 ? 21.253 2.142 -26.624 1.00 81.56 112 PHE A N 1
ATOM 828 C CA . PHE A 1 112 ? 20.918 1.713 -25.269 1.00 81.56 112 PHE A CA 1
ATOM 829 C C . PHE A 1 112 ? 21.239 2.842 -24.294 1.00 81.56 112 PHE A C 1
ATOM 831 O O . PHE A 1 112 ? 22.407 3.124 -24.018 1.00 81.56 112 PHE A O 1
ATOM 838 N N . VAL A 1 113 ? 20.189 3.473 -23.773 1.00 79.62 113 VAL A N 1
ATOM 839 C CA . VAL A 1 113 ? 20.273 4.498 -22.730 1.00 79.62 113 VAL A CA 1
ATOM 840 C C . VAL A 1 113 ? 19.810 3.886 -21.417 1.00 79.62 113 VAL A C 1
ATOM 842 O O . VAL A 1 113 ? 18.732 3.297 -21.350 1.00 79.62 113 VAL A O 1
ATOM 845 N N . ARG A 1 114 ? 20.608 4.041 -20.365 1.00 75.88 114 ARG A N 1
ATOM 846 C CA . ARG A 1 114 ? 20.215 3.718 -18.997 1.00 75.88 114 ARG A CA 1
ATOM 847 C C . ARG A 1 114 ? 20.697 4.817 -18.064 1.00 75.88 114 ARG A C 1
ATOM 849 O O . ARG A 1 114 ? 21.891 4.912 -17.795 1.00 75.88 114 ARG A O 1
ATOM 856 N N . VAL A 1 115 ? 19.761 5.599 -17.544 1.00 74.25 115 VAL A N 1
ATOM 857 C CA . VAL A 1 115 ? 19.995 6.412 -16.348 1.00 74.25 115 VAL A CA 1
ATOM 858 C C . VAL A 1 115 ? 19.954 5.481 -15.127 1.00 74.25 115 VAL A C 1
ATOM 860 O O . VAL A 1 115 ? 19.297 4.436 -15.156 1.00 74.25 115 VAL A O 1
ATOM 863 N N . ARG A 1 116 ? 20.688 5.796 -14.057 1.00 68.12 116 ARG A N 1
ATOM 864 C CA . ARG A 1 116 ? 20.488 5.143 -12.757 1.00 68.12 116 ARG A CA 1
ATOM 865 C C . ARG A 1 116 ? 19.270 5.772 -12.102 1.00 68.12 116 ARG A C 1
ATOM 867 O O . ARG A 1 116 ? 19.365 6.811 -11.459 1.00 68.12 116 ARG A O 1
ATOM 874 N N . ASP A 1 117 ? 18.127 5.127 -12.288 1.00 54.94 117 ASP A N 1
ATOM 875 C CA . ASP A 1 117 ? 16.898 5.500 -11.605 1.00 54.94 117 ASP A CA 1
ATOM 876 C C . ASP A 1 117 ? 17.153 5.534 -10.088 1.00 54.94 117 ASP A C 1
ATOM 878 O O . ASP A 1 117 ? 17.594 4.537 -9.505 1.00 54.94 117 ASP A O 1
ATOM 882 N N . TYR A 1 118 ? 16.779 6.623 -9.410 1.00 48.47 118 TYR A N 1
ATOM 883 C CA . TYR A 1 118 ? 16.613 6.627 -7.947 1.00 48.47 118 TYR A CA 1
ATOM 884 C C . TYR A 1 118 ? 15.333 5.865 -7.532 1.00 48.47 118 TYR A C 1
ATOM 886 O O . TYR A 1 118 ? 14.671 6.191 -6.544 1.00 48.47 118 TYR A O 1
ATOM 894 N N . SER A 1 119 ? 14.993 4.803 -8.273 1.00 46.31 119 SER A N 1
ATOM 895 C CA . SER A 1 119 ? 13.967 3.832 -7.924 1.00 46.31 119 SER A CA 1
ATOM 896 C C . SER A 1 119 ? 14.431 3.062 -6.688 1.00 46.31 119 SER A C 1
ATOM 898 O O . SER A 1 119 ? 15.072 2.010 -6.780 1.00 46.31 119 SER A O 1
ATOM 900 N N . SER A 1 120 ? 14.124 3.602 -5.510 1.00 46.28 120 SER A N 1
ATOM 901 C CA . SER A 1 120 ? 14.285 2.886 -4.250 1.00 46.28 120 SER A CA 1
ATOM 902 C C . SER A 1 120 ? 13.408 1.636 -4.298 1.00 46.28 120 SER A C 1
ATOM 904 O O . SER A 1 120 ? 12.188 1.706 -4.142 1.00 46.28 120 SER A O 1
ATOM 906 N N . ALA A 1 121 ? 14.032 0.489 -4.571 1.00 40.78 121 ALA A N 1
ATOM 907 C CA . ALA A 1 121 ? 13.376 -0.809 -4.603 1.00 40.78 121 ALA A CA 1
ATOM 908 C C . ALA A 1 121 ? 13.015 -1.221 -3.168 1.00 40.78 121 ALA A C 1
ATOM 910 O O . ALA A 1 121 ? 13.722 -1.994 -2.521 1.00 40.78 121 ALA A O 1
ATOM 911 N N . ALA A 1 122 ? 11.924 -0.652 -2.657 1.00 48.53 122 ALA A N 1
ATOM 912 C CA . ALA A 1 122 ? 11.398 -0.921 -1.330 1.00 48.53 122 ALA A CA 1
ATOM 913 C C . ALA A 1 122 ? 10.900 -2.372 -1.252 1.00 48.53 122 ALA A C 1
ATOM 915 O O . ALA A 1 122 ? 9.759 -2.682 -1.592 1.00 48.53 122 ALA A O 1
ATOM 916 N N . VAL A 1 123 ? 11.774 -3.279 -0.807 1.00 47.66 123 VAL A N 1
ATOM 917 C CA . VAL A 1 123 ? 11.424 -4.682 -0.567 1.00 47.66 123 VAL A CA 1
ATOM 918 C C . VAL A 1 123 ? 10.561 -4.766 0.691 1.00 47.66 123 VAL A C 1
ATOM 920 O O . VAL A 1 123 ? 11.061 -4.935 1.804 1.00 47.66 123 VAL A O 1
ATOM 923 N N . THR A 1 124 ? 9.245 -4.650 0.520 1.00 62.47 124 THR A N 1
ATOM 924 C CA . THR A 1 124 ? 8.283 -4.988 1.571 1.00 62.47 124 THR A CA 1
ATOM 925 C C . THR A 1 124 ? 8.361 -6.487 1.842 1.00 62.47 124 THR A C 1
ATOM 927 O O . THR A 1 124 ? 7.929 -7.302 1.028 1.00 62.47 124 THR A O 1
ATOM 930 N N . ALA A 1 125 ? 8.920 -6.863 2.992 1.00 76.56 125 ALA A N 1
ATOM 931 C CA . ALA A 1 125 ? 8.846 -8.236 3.466 1.00 76.56 125 ALA A CA 1
ATOM 932 C C . ALA A 1 125 ? 7.379 -8.618 3.722 1.00 76.56 125 ALA A C 1
ATOM 934 O O . ALA A 1 125 ? 6.614 -7.833 4.279 1.00 76.56 125 ALA A O 1
ATOM 935 N N . ALA A 1 126 ? 7.002 -9.837 3.345 1.00 82.38 126 ALA A N 1
ATOM 936 C CA . ALA A 1 126 ? 5.700 -10.417 3.639 1.00 82.38 126 ALA A CA 1
ATOM 937 C C . ALA A 1 126 ? 5.873 -11.905 3.959 1.00 82.38 126 ALA A C 1
ATOM 939 O O . ALA A 1 126 ? 6.672 -12.593 3.319 1.00 82.38 126 ALA A O 1
ATOM 940 N N . ALA A 1 127 ? 5.122 -12.405 4.936 1.00 85.62 127 ALA A N 1
ATOM 941 C CA . ALA A 1 127 ? 5.088 -13.820 5.288 1.00 85.62 127 ALA A CA 1
ATOM 942 C C . ALA A 1 127 ? 3.629 -14.270 5.466 1.00 85.62 127 ALA A C 1
ATOM 944 O O . ALA A 1 127 ? 2.879 -13.609 6.191 1.00 85.62 127 ALA A O 1
ATOM 945 N N . PRO A 1 128 ? 3.196 -15.377 4.835 1.00 91.19 128 PRO A N 1
ATOM 946 C CA . PRO A 1 128 ? 1.847 -15.890 5.026 1.00 91.19 128 PRO A CA 1
ATOM 947 C C . PRO A 1 128 ? 1.696 -16.476 6.434 1.00 91.19 128 PRO A C 1
ATOM 949 O O . PRO A 1 128 ? 2.524 -17.270 6.883 1.00 91.19 128 PRO A O 1
ATOM 952 N N . TYR A 1 129 ? 0.604 -16.124 7.113 1.00 92.81 129 TYR A N 1
ATOM 953 C CA . TYR A 1 129 ? 0.207 -16.794 8.350 1.00 92.81 129 TYR A CA 1
ATOM 954 C C . TYR A 1 129 ? -0.060 -18.285 8.097 1.00 92.81 129 TYR A C 1
ATOM 956 O O . TYR A 1 129 ? -0.519 -18.691 7.026 1.00 92.81 129 TYR A O 1
ATOM 964 N N . SER A 1 130 ? 0.208 -19.116 9.104 1.00 94.31 130 SER A N 1
ATOM 965 C CA . SER A 1 130 ? -0.218 -20.516 9.113 1.00 94.31 130 SER A CA 1
ATOM 966 C C . SER A 1 130 ? -1.745 -20.629 9.007 1.00 94.31 130 SER A C 1
ATOM 968 O O . SER A 1 130 ? -2.472 -19.726 9.422 1.00 94.31 130 SER A O 1
ATOM 970 N N . LYS A 1 131 ? -2.242 -21.744 8.444 1.00 94.31 131 LYS A N 1
ATOM 971 C CA . LYS A 1 131 ? -3.687 -22.002 8.332 1.00 94.31 131 LYS A CA 1
ATOM 972 C C . LYS A 1 131 ? -4.336 -21.842 9.719 1.00 94.31 131 LYS A C 1
ATOM 974 O O . LYS A 1 131 ? -3.936 -22.588 10.616 1.00 94.31 131 LYS A O 1
ATOM 979 N N . PRO A 1 132 ? -5.329 -20.947 9.890 1.00 94.69 132 PRO A N 1
ATOM 980 C CA . PRO A 1 132 ? -5.947 -20.725 11.187 1.00 94.69 132 PRO A CA 1
ATOM 981 C C . PRO A 1 132 ? -6.520 -22.014 11.778 1.00 94.69 132 PRO A C 1
ATOM 983 O O . PRO A 1 132 ? -7.200 -22.786 11.094 1.00 94.69 132 PRO A O 1
ATOM 986 N N . ASN A 1 133 ? -6.239 -22.237 13.057 1.00 94.50 133 ASN A N 1
ATOM 987 C CA . ASN A 1 133 ? -6.886 -23.257 13.864 1.00 94.50 133 ASN A CA 1
ATOM 988 C C . ASN A 1 133 ? -8.014 -22.610 14.678 1.00 94.50 133 ASN A C 1
ATOM 990 O O . ASN A 1 133 ? -7.837 -21.519 15.219 1.00 94.50 133 ASN A O 1
ATOM 994 N N . LEU A 1 134 ? -9.158 -23.290 14.749 1.00 93.81 134 LEU A N 1
ATOM 995 C CA . LEU A 1 134 ? -10.282 -22.912 15.597 1.00 93.81 134 LEU A CA 1
ATOM 996 C C . LEU A 1 134 ? -10.338 -23.872 16.786 1.00 93.81 134 LEU A C 1
ATOM 998 O O . LEU A 1 134 ? -10.425 -25.086 16.585 1.00 93.81 134 LEU A O 1
ATOM 1002 N N . ASN A 1 135 ? -10.324 -23.326 17.999 1.00 93.00 135 ASN A N 1
ATOM 1003 C CA . ASN A 1 135 ? -10.666 -24.048 19.223 1.00 93.00 135 ASN A CA 1
ATOM 1004 C C . ASN A 1 135 ? -12.028 -23.563 19.738 1.00 93.00 135 ASN A C 1
ATOM 1006 O O . ASN A 1 135 ? -12.311 -22.368 19.685 1.00 93.00 135 ASN A O 1
ATOM 1010 N N . LEU A 1 136 ? -12.851 -24.482 20.238 1.00 91.81 136 LEU A N 1
ATOM 1011 C CA . LEU A 1 136 ? -14.167 -24.208 20.818 1.00 91.81 136 LEU A CA 1
ATOM 1012 C C . LEU A 1 136 ? -14.135 -24.612 22.291 1.00 91.81 136 LEU A C 1
ATOM 1014 O O . LEU A 1 136 ? -13.743 -25.737 22.598 1.00 91.81 136 LEU A O 1
ATOM 1018 N N . GLU A 1 137 ? -14.551 -23.731 23.196 1.00 90.62 137 GLU A N 1
ATOM 1019 C CA . GLU A 1 137 ? -14.512 -24.000 24.634 1.00 90.62 137 GLU A CA 1
ATOM 1020 C C . GLU A 1 137 ? -15.788 -23.500 25.343 1.00 90.62 137 GLU A C 1
ATOM 1022 O O . GLU A 1 137 ? -16.087 -22.308 25.269 1.00 90.62 137 GLU A O 1
ATOM 1027 N N . PRO A 1 138 ? -16.555 -24.378 26.026 1.00 87.62 138 PRO A N 1
ATOM 1028 C CA . PRO A 1 138 ? -16.350 -25.824 26.153 1.00 87.62 138 PRO A CA 1
ATOM 1029 C C . PRO A 1 138 ? -16.687 -26.589 24.857 1.00 87.62 138 PRO A C 1
ATOM 1031 O O . PRO A 1 138 ? -17.725 -26.382 24.243 1.00 87.62 138 PRO A O 1
ATOM 1034 N N . ASN A 1 139 ? -15.838 -27.544 24.463 1.00 79.56 139 ASN A N 1
ATOM 1035 C CA . ASN A 1 139 ? -16.002 -28.338 23.229 1.00 79.56 139 ASN A CA 1
ATOM 1036 C C . ASN A 1 139 ? -17.004 -29.513 23.360 1.00 79.56 139 ASN A C 1
ATOM 1038 O O . ASN A 1 139 ? -16.940 -30.482 22.600 1.00 79.56 139 ASN A O 1
ATOM 1042 N N . LYS A 1 140 ? -17.844 -29.523 24.402 1.00 84.75 140 LYS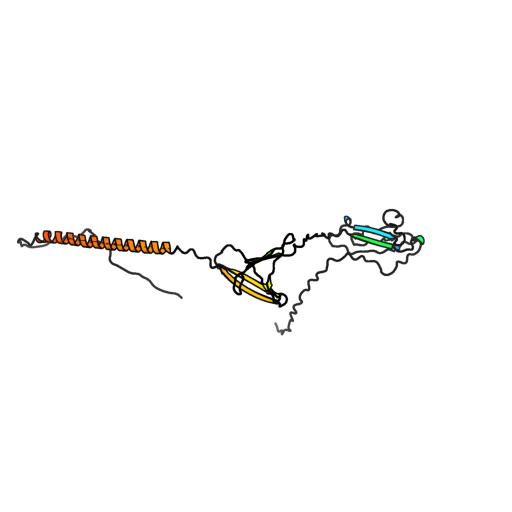 A N 1
ATOM 1043 C CA . LYS A 1 140 ? -18.725 -30.647 24.762 1.00 84.75 140 LYS A CA 1
ATOM 1044 C C . LYS A 1 140 ? -19.987 -30.156 25.459 1.00 84.75 140 LYS A C 1
ATOM 1046 O O . LYS A 1 140 ? -19.986 -29.089 26.060 1.00 84.75 140 LYS A O 1
ATOM 1051 N N . ASP A 1 141 ? -21.037 -30.971 25.373 1.00 85.81 141 ASP A N 1
ATOM 1052 C CA . ASP A 1 141 ? -22.304 -30.870 26.116 1.00 85.81 141 ASP A CA 1
ATOM 1053 C C . ASP A 1 141 ? -23.147 -29.590 25.916 1.00 85.81 141 ASP A C 1
ATOM 1055 O O . ASP A 1 141 ? -24.257 -29.514 26.463 1.00 85.81 141 ASP A O 1
ATOM 1059 N N . LEU A 1 142 ? -22.665 -28.675 25.060 1.00 86.75 142 LEU A N 1
ATOM 1060 C CA . LEU A 1 142 ? -23.303 -27.433 24.619 1.00 86.75 142 LEU A CA 1
ATOM 1061 C C . LEU A 1 142 ? -24.759 -27.622 24.180 1.00 86.75 142 LEU A C 1
ATOM 1063 O O . LEU A 1 142 ? -25.094 -28.500 23.377 1.00 86.75 142 LEU A O 1
ATOM 1067 N N . LYS A 1 143 ? -25.610 -26.726 24.670 1.00 89.50 143 LYS A N 1
ATOM 1068 C CA . LYS A 1 143 ? -27.043 -26.616 24.387 1.00 89.50 143 LYS A CA 1
ATOM 1069 C C . LYS A 1 143 ? -27.347 -25.246 23.773 1.00 89.50 143 LYS A C 1
ATOM 1071 O O . LYS A 1 143 ? -26.589 -24.299 23.980 1.00 89.50 143 LYS A O 1
ATOM 1076 N N . PRO A 1 144 ? -28.464 -25.091 23.042 1.00 84.88 144 PRO A N 1
ATOM 1077 C CA . PRO A 1 144 ? -28.915 -23.776 22.599 1.00 84.88 144 PRO A CA 1
ATOM 1078 C C . PRO A 1 144 ? -29.129 -22.842 23.801 1.00 84.88 144 PRO A C 1
ATOM 1080 O O . PRO A 1 144 ? -29.969 -23.122 24.654 1.00 84.88 144 PRO A O 1
ATOM 1083 N N . GLY A 1 145 ? -28.364 -21.749 23.857 1.00 83.44 145 GLY A N 1
ATOM 1084 C CA . GLY A 1 145 ? -28.344 -20.798 24.976 1.00 83.44 145 GLY A CA 1
ATOM 1085 C C . GLY A 1 145 ? -27.093 -20.868 25.863 1.00 83.44 145 GLY A C 1
ATOM 1086 O O . GLY A 1 145 ? -26.866 -19.935 26.630 1.00 83.44 145 GLY A O 1
ATOM 1087 N N . ASP A 1 146 ? -26.262 -21.907 25.737 1.00 89.56 146 ASP A N 1
ATOM 1088 C CA . ASP A 1 146 ? -24.983 -21.985 26.450 1.00 89.56 146 ASP A CA 1
ATOM 1089 C C . ASP A 1 146 ? -23.953 -21.017 25.840 1.00 89.56 146 ASP A C 1
ATOM 1091 O O . ASP A 1 146 ? -23.863 -20.858 24.619 1.00 89.56 146 ASP A O 1
ATOM 1095 N N . LEU A 1 147 ? -23.138 -20.388 26.691 1.00 85.94 147 LEU A N 1
ATOM 1096 C CA . LEU A 1 147 ? -22.044 -19.519 26.260 1.00 85.94 147 LEU A CA 1
ATOM 1097 C C . LEU A 1 147 ? -20.807 -20.358 25.904 1.00 85.94 147 LEU A C 1
ATOM 1099 O O . LEU A 1 147 ? -20.262 -21.053 26.761 1.00 85.94 147 LEU A O 1
ATOM 1103 N N . ALA A 1 148 ? -20.335 -20.237 24.663 1.00 89.31 148 ALA A N 1
ATOM 1104 C CA . ALA A 1 148 ? -19.104 -20.863 24.188 1.00 89.31 148 ALA A CA 1
ATOM 1105 C C . ALA A 1 148 ? -18.142 -19.816 23.615 1.00 89.31 148 ALA A C 1
ATOM 1107 O O . ALA A 1 148 ? -18.547 -18.940 22.849 1.00 89.31 148 ALA A O 1
ATOM 1108 N N . ALA A 1 149 ? -16.861 -19.929 23.957 1.00 89.88 149 ALA A N 1
ATOM 1109 C CA . ALA A 1 149 ? -15.790 -19.151 23.353 1.00 89.88 149 ALA A CA 1
ATOM 1110 C C . ALA A 1 149 ? -15.258 -19.874 22.108 1.00 89.88 149 ALA A C 1
ATOM 1112 O O . ALA A 1 149 ? -14.951 -21.067 22.158 1.00 89.88 149 ALA A O 1
ATOM 1113 N N . VAL A 1 150 ? -15.111 -19.145 20.999 1.00 91.56 150 VAL A N 1
ATOM 1114 C CA . VAL A 1 150 ? -14.417 -19.631 19.800 1.00 91.56 150 VAL A CA 1
ATOM 1115 C C . VAL A 1 150 ? -13.119 -18.847 19.655 1.00 91.56 150 VAL A C 1
ATOM 1117 O O . VAL A 1 150 ? -13.130 -17.621 19.568 1.00 91.56 150 VAL A O 1
ATOM 1120 N N . THR A 1 151 ? -11.992 -19.550 19.629 1.00 92.94 151 THR A N 1
ATOM 1121 C CA . THR A 1 151 ? -10.652 -18.957 19.560 1.00 92.94 151 THR A CA 1
ATOM 1122 C C . THR A 1 151 ? -10.035 -19.261 18.204 1.00 92.94 151 THR A C 1
ATOM 1124 O O . THR A 1 151 ? -9.844 -20.426 17.857 1.00 92.94 151 THR A O 1
ATOM 1127 N N . CYS A 1 152 ? -9.698 -18.216 17.448 1.00 93.75 152 CYS A N 1
ATOM 1128 C CA . CYS A 1 152 ? -8.974 -18.315 16.184 1.00 93.75 152 CYS A CA 1
ATOM 1129 C C . CYS A 1 152 ? -7.482 -18.059 16.420 1.00 93.75 152 CYS A C 1
ATOM 1131 O O . CYS A 1 152 ? -7.108 -17.010 16.942 1.00 93.75 152 CYS A O 1
ATOM 1133 N N . HIS A 1 153 ? -6.628 -19.010 16.040 1.00 94.75 153 HIS A N 1
ATOM 1134 C CA . HIS A 1 153 ? -5.177 -18.904 16.190 1.00 94.75 153 HIS A CA 1
ATOM 1135 C C . HIS A 1 153 ? -4.457 -19.190 14.867 1.00 94.75 153 HIS A C 1
ATOM 1137 O O . HIS A 1 153 ? -4.528 -20.295 14.324 1.00 94.75 153 HIS A O 1
ATOM 1143 N N . ALA A 1 154 ? -3.718 -18.193 14.381 1.00 95.38 154 ALA A N 1
ATOM 1144 C CA . ALA A 1 154 ? -2.845 -18.257 13.213 1.00 95.38 154 ALA A CA 1
ATOM 1145 C C . ALA A 1 154 ? -1.484 -17.637 13.568 1.00 95.38 154 ALA A C 1
ATOM 1147 O O . ALA A 1 154 ? -1.404 -16.750 14.414 1.00 95.38 154 ALA A O 1
ATOM 1148 N N . SER A 1 155 ? -0.396 -18.111 12.958 1.00 93.88 155 SER A N 1
ATOM 1149 C CA . SER A 1 155 ? 0.963 -17.813 13.436 1.00 93.88 155 SER A CA 1
ATOM 1150 C C . SER A 1 155 ? 2.006 -17.660 12.326 1.00 93.88 155 SER A C 1
ATOM 1152 O O . SER A 1 155 ? 1.877 -18.246 11.251 1.00 93.88 155 SER A O 1
ATOM 1154 N N . ARG A 1 156 ? 3.089 -16.928 12.630 1.00 90.62 156 ARG A N 1
ATOM 1155 C CA . ARG A 1 156 ? 4.283 -16.723 11.778 1.00 90.62 156 ARG A CA 1
ATOM 1156 C C . ARG A 1 156 ? 4.052 -15.967 10.456 1.00 90.62 156 ARG A C 1
ATOM 1158 O O . ARG A 1 156 ? 4.817 -16.167 9.516 1.00 90.62 156 ARG A O 1
ATOM 1165 N N . GLY A 1 157 ? 3.037 -15.107 10.387 1.00 90.19 157 GLY A N 1
ATOM 1166 C CA . GLY A 1 157 ? 2.882 -14.159 9.282 1.00 90.19 157 GLY A CA 1
ATOM 1167 C C . GLY A 1 157 ? 3.481 -12.780 9.573 1.00 90.19 157 GLY A C 1
ATOM 1168 O O . GLY A 1 157 ? 3.879 -12.492 10.701 1.00 90.19 157 GLY A O 1
ATOM 1169 N N . TYR A 1 158 ? 3.561 -11.947 8.535 1.00 83.50 158 TYR A N 1
ATOM 1170 C CA . TYR A 1 158 ? 4.016 -10.553 8.587 1.00 83.50 158 TYR A CA 1
ATOM 1171 C C . TYR A 1 158 ? 3.467 -9.790 7.362 1.00 83.50 158 TYR A C 1
ATOM 1173 O O . TYR A 1 158 ? 3.519 -10.355 6.263 1.00 83.50 158 TYR A O 1
ATOM 1181 N N . PRO A 1 159 ? 3.001 -8.530 7.488 1.00 90.25 159 PRO A N 1
ATOM 1182 C CA . PRO A 1 159 ? 2.886 -7.730 8.716 1.00 90.25 159 PRO A CA 1
ATOM 1183 C C . PRO A 1 159 ? 1.772 -8.232 9.661 1.00 90.25 159 PRO A C 1
ATOM 1185 O O . PRO A 1 159 ? 1.220 -9.321 9.484 1.00 90.25 159 PRO A O 1
ATOM 1188 N N . GLU A 1 160 ? 1.478 -7.465 10.712 1.00 90.50 160 GLU A N 1
ATOM 1189 C CA . GLU A 1 160 ? 0.345 -7.712 11.611 1.00 90.50 160 GLU A CA 1
ATOM 1190 C C . GLU A 1 160 ? -0.982 -7.760 10.831 1.00 90.50 160 GLU A C 1
ATOM 1192 O O . GLU A 1 160 ? -1.207 -6.961 9.921 1.00 90.50 160 GLU A O 1
ATOM 1197 N N . ALA A 1 161 ? -1.846 -8.721 11.167 1.00 89.75 161 ALA A N 1
ATOM 1198 C CA . ALA A 1 161 ? -3.127 -8.943 10.502 1.00 89.75 161 ALA A CA 1
ATOM 1199 C C . ALA A 1 161 ? -4.287 -8.888 11.502 1.00 89.75 161 ALA A C 1
ATOM 1201 O O . ALA A 1 161 ? -4.178 -9.380 12.624 1.00 89.75 161 ALA A O 1
ATOM 1202 N N . SER A 1 162 ? -5.419 -8.333 11.070 1.00 90.25 162 SER A N 1
ATOM 1203 C CA . SER A 1 162 ? -6.667 -8.360 11.828 1.00 90.25 162 SER A CA 1
ATOM 1204 C C . SER A 1 162 ? -7.369 -9.718 11.713 1.00 90.25 162 SER A C 1
ATOM 1206 O O . SER A 1 162 ? -7.302 -10.397 10.687 1.00 90.25 162 SER A O 1
ATOM 1208 N N . VAL A 1 163 ? -8.086 -10.099 12.772 1.00 90.69 163 VAL A N 1
ATOM 1209 C CA . VAL A 1 163 ? -9.005 -11.244 12.770 1.00 90.69 163 VAL A CA 1
ATOM 1210 C C . VAL A 1 163 ? -10.428 -10.708 12.648 1.00 90.69 163 VAL A C 1
ATOM 1212 O O . VAL A 1 163 ? -10.836 -9.856 13.433 1.00 90.69 163 VAL A O 1
ATOM 1215 N N . LEU A 1 164 ? -11.174 -11.214 11.668 1.00 91.31 164 LEU A N 1
ATOM 1216 C CA . LEU A 1 164 ? -12.596 -10.938 11.476 1.00 91.31 164 LEU A CA 1
ATOM 1217 C C . LEU A 1 164 ? -13.376 -12.234 11.689 1.00 91.31 164 LEU A C 1
ATOM 1219 O O . LEU A 1 164 ? -12.985 -13.281 11.167 1.00 91.31 164 LEU A O 1
ATOM 1223 N N . TRP A 1 165 ? -14.476 -12.158 12.433 1.00 89.75 165 TRP A N 1
ATOM 1224 C CA . TRP A 1 165 ? -15.397 -13.278 12.610 1.00 89.75 165 TRP A CA 1
ATOM 1225 C C . TRP A 1 165 ? -16.561 -13.149 11.632 1.00 89.75 165 TRP A C 1
ATOM 1227 O O . TRP A 1 165 ? -16.999 -12.042 11.323 1.00 89.75 165 TRP A O 1
ATOM 1237 N N . GLN A 1 166 ? -17.044 -14.282 11.126 1.00 91.56 166 GLN A N 1
ATOM 1238 C CA . GLN A 1 166 ? -18.117 -14.338 10.139 1.00 91.56 166 GLN A CA 1
ATOM 1239 C C . GLN A 1 166 ? -19.140 -15.401 10.550 1.00 91.56 166 GLN A C 1
ATOM 1241 O O . GLN A 1 166 ? -18.759 -16.493 10.978 1.00 91.56 166 GLN A O 1
ATOM 1246 N N . ASP A 1 167 ? -20.426 -15.075 10.449 1.00 87.50 167 ASP A N 1
ATOM 1247 C CA . ASP A 1 167 ? -21.523 -15.972 10.810 1.00 87.50 167 ASP A CA 1
ATOM 1248 C C . ASP A 1 167 ? -21.895 -16.941 9.668 1.00 87.50 167 ASP A C 1
ATOM 1250 O O . ASP A 1 167 ? -21.381 -16.874 8.549 1.00 87.50 167 ASP A O 1
ATOM 1254 N N . SER A 1 168 ? -22.841 -17.846 9.937 1.00 86.75 168 SER A N 1
ATOM 1255 C CA . SER A 1 168 ? -23.328 -18.820 8.946 1.00 86.75 168 SER A CA 1
ATOM 1256 C C . SER A 1 168 ? -24.079 -18.215 7.746 1.00 86.75 168 SER A C 1
ATOM 1258 O O . SER A 1 168 ? -24.309 -18.920 6.765 1.00 86.75 168 SER A O 1
ATOM 1260 N N . GLN A 1 169 ? -24.460 -16.935 7.808 1.00 92.31 169 GLN A N 1
ATOM 1261 C CA . GLN A 1 169 ? -25.105 -16.187 6.723 1.00 92.31 169 GLN A CA 1
ATOM 1262 C C . GLN A 1 169 ? -24.085 -15.389 5.890 1.00 92.31 169 GLN A C 1
ATOM 1264 O O . GLN A 1 169 ? -24.443 -14.826 4.855 1.00 92.31 169 GLN A O 1
ATOM 1269 N N . GLY A 1 170 ? -22.820 -15.339 6.320 1.00 86.56 170 GLY A N 1
ATOM 1270 C CA . GLY A 1 170 ? -21.758 -14.561 5.688 1.00 86.56 170 GLY A CA 1
ATOM 1271 C C . GLY A 1 170 ? -21.626 -13.123 6.209 1.00 86.56 170 GLY A C 1
ATOM 1272 O O . GLY A 1 170 ? -20.869 -12.347 5.621 1.00 86.56 170 GLY A O 1
ATOM 1273 N N . LEU A 1 171 ? -22.321 -12.756 7.288 1.00 88.50 171 LEU A N 1
ATOM 1274 C CA . LEU A 1 171 ? -22.218 -11.444 7.932 1.00 88.50 171 LEU A CA 1
ATOM 1275 C C . LEU A 1 171 ? -20.988 -11.389 8.845 1.00 88.50 171 LEU A C 1
ATOM 1277 O O . LEU A 1 171 ? -20.659 -12.372 9.503 1.00 88.50 171 LEU A O 1
ATOM 1281 N N . PHE A 1 172 ? -20.313 -10.239 8.892 1.00 90.50 172 PHE A N 1
ATOM 1282 C CA . PHE A 1 172 ? -19.109 -10.042 9.704 1.00 90.50 172 PHE A CA 1
ATOM 1283 C C . PHE A 1 172 ? -19.429 -9.387 11.048 1.00 90.50 172 PHE A C 1
ATOM 1285 O O . PHE A 1 172 ? -20.113 -8.364 11.083 1.00 90.50 172 PHE A O 1
ATOM 1292 N N . ASP A 1 173 ? -18.865 -9.931 12.125 1.00 87.69 173 ASP A N 1
ATOM 1293 C CA . ASP A 1 173 ? -18.787 -9.252 13.419 1.00 87.69 173 ASP A CA 1
ATOM 1294 C C . ASP A 1 173 ? -17.499 -8.416 13.494 1.00 87.69 173 ASP A C 1
ATOM 1296 O O . ASP A 1 173 ? -16.426 -8.853 13.059 1.00 87.69 173 ASP A O 1
ATOM 1300 N N . VAL A 1 174 ? -17.613 -7.186 14.003 1.00 90.12 174 VAL A N 1
ATOM 1301 C CA . VAL A 1 174 ? -16.526 -6.198 14.028 1.00 90.12 174 VAL A CA 1
ATOM 1302 C C . VAL A 1 174 ? -16.451 -5.562 15.411 1.00 90.12 174 VAL A C 1
ATOM 1304 O O . VAL A 1 174 ? -17.233 -4.677 15.754 1.00 90.12 174 VAL A O 1
ATOM 1307 N N . HIS A 1 175 ? -15.463 -5.994 16.190 1.00 88.50 175 HIS A N 1
ATOM 1308 C CA . HIS A 1 175 ? -15.240 -5.559 17.565 1.00 88.50 175 HIS A CA 1
ATOM 1309 C C . HIS A 1 175 ? -13.936 -4.755 17.690 1.00 88.50 175 HIS A C 1
ATOM 1311 O O . HIS A 1 175 ? -12.898 -5.149 17.158 1.00 88.50 175 HIS A O 1
ATOM 1317 N N . SER A 1 176 ? -13.976 -3.629 18.408 1.00 89.69 176 SER A N 1
ATOM 1318 C CA . SER A 1 176 ? -12.825 -2.745 18.631 1.00 89.69 176 SER A CA 1
ATOM 1319 C C . SER A 1 176 ? -12.852 -2.181 20.051 1.00 89.69 176 SER A C 1
ATOM 1321 O O . SER A 1 176 ? -13.912 -1.802 20.548 1.00 89.69 176 SER A O 1
ATOM 1323 N N . VAL A 1 177 ? -11.690 -2.129 20.707 1.00 90.81 177 VAL A N 1
ATOM 1324 C CA . VAL A 1 177 ? -11.542 -1.702 22.106 1.00 90.81 177 VAL A CA 1
ATOM 1325 C C . VAL A 1 177 ? -10.538 -0.560 22.185 1.00 90.81 177 VAL A C 1
ATOM 1327 O O . VAL A 1 177 ? -9.383 -0.718 21.798 1.00 90.81 177 VAL A O 1
ATOM 1330 N N . LEU A 1 178 ? -10.968 0.576 22.734 1.00 89.38 178 LEU A N 1
ATOM 1331 C CA . LEU A 1 178 ? -10.118 1.738 22.980 1.00 89.38 178 LEU A CA 1
ATOM 1332 C C . LEU A 1 178 ? -9.822 1.845 24.484 1.00 89.38 178 LEU A C 1
ATOM 1334 O O . LEU A 1 178 ? -10.737 2.027 25.285 1.00 89.38 178 LEU A O 1
ATOM 1338 N N . GLN A 1 179 ? -8.550 1.733 24.868 1.00 88.56 179 GLN A N 1
ATOM 1339 C CA . GLN A 1 179 ? -8.098 1.960 26.244 1.00 88.56 179 GLN A CA 1
ATOM 1340 C C . GLN A 1 179 ? -7.653 3.417 26.405 1.00 88.56 179 GLN A C 1
ATOM 1342 O O . GLN A 1 179 ? -6.880 3.920 25.592 1.00 88.56 179 GLN A O 1
ATOM 1347 N N . VAL A 1 180 ? -8.144 4.096 27.444 1.00 87.12 180 VAL A N 1
ATOM 1348 C CA . VAL A 1 180 ? -7.908 5.529 27.687 1.00 87.12 180 VAL A CA 1
ATOM 1349 C C . VAL A 1 180 ? -7.646 5.806 29.163 1.00 87.12 180 VAL A C 1
ATOM 1351 O O . VAL A 1 180 ? -8.179 5.122 30.037 1.00 87.12 180 VAL A O 1
ATOM 1354 N N . LEU A 1 181 ? -6.853 6.841 29.443 1.00 82.38 181 LEU A N 1
ATOM 1355 C CA . LEU A 1 181 ? -6.813 7.449 30.770 1.00 82.38 181 LEU A CA 1
ATOM 1356 C C . LEU A 1 181 ? -8.084 8.291 30.960 1.00 82.38 181 LEU A C 1
ATOM 1358 O O . LEU A 1 181 ? -8.503 8.994 30.044 1.00 82.38 181 LEU A O 1
ATOM 1362 N N . VAL A 1 182 ? -8.707 8.210 32.137 1.00 78.94 182 VAL A N 1
ATOM 1363 C CA . VAL A 1 182 ? -9.958 8.929 32.414 1.00 78.94 182 VAL A CA 1
ATOM 1364 C C . VAL A 1 182 ? -9.678 10.404 32.688 1.00 78.94 182 VAL A C 1
ATOM 1366 O O . VAL A 1 182 ? -9.232 10.780 33.770 1.00 78.94 182 VAL A O 1
ATOM 1369 N N . GLU A 1 183 ? -10.005 11.235 31.708 1.00 74.88 183 GLU A N 1
ATOM 1370 C CA . GLU A 1 183 ? -10.104 12.686 31.841 1.00 74.88 183 GLU A CA 1
ATOM 1371 C C . GLU A 1 183 ? -11.550 13.105 32.167 1.00 74.88 183 GLU A C 1
ATOM 1373 O O . GLU A 1 183 ? -12.505 12.448 31.734 1.00 74.88 183 GLU A O 1
ATOM 1378 N N . PRO A 1 184 ? -11.764 14.200 32.919 1.00 72.44 184 PRO A N 1
ATOM 1379 C CA . PRO A 1 184 ? -13.108 14.677 33.217 1.00 72.44 184 PRO A CA 1
ATOM 1380 C C . PRO A 1 184 ? -13.815 15.183 31.948 1.00 72.44 184 PRO A C 1
ATOM 1382 O O . PRO A 1 184 ? -13.381 16.152 31.333 1.00 72.44 184 PRO A O 1
ATOM 1385 N N . SER A 1 185 ? -14.963 14.579 31.619 1.00 73.31 185 SER A N 1
ATOM 1386 C CA . SER A 1 185 ? -15.881 14.928 30.512 1.00 73.31 185 SER A CA 1
ATOM 1387 C C . SER A 1 185 ? -15.445 14.578 29.078 1.00 73.31 185 SER A C 1
ATOM 1389 O O . SER A 1 185 ? -16.157 14.911 28.127 1.00 73.31 185 SER A O 1
ATOM 1391 N N . SER A 1 186 ? -14.358 13.822 28.898 1.00 81.88 186 SER A N 1
ATOM 1392 C CA . SER A 1 186 ? -13.955 13.329 27.572 1.00 81.88 186 SER A CA 1
ATOM 1393 C C . SER A 1 186 ? -14.986 12.347 26.985 1.00 81.88 186 SER A C 1
ATOM 1395 O O . SER A 1 186 ? -15.500 11.460 27.672 1.00 81.88 186 SER A O 1
ATOM 1397 N N . THR A 1 187 ? -15.318 12.527 25.702 1.00 90.12 187 THR A N 1
ATOM 1398 C CA . THR A 1 187 ? -16.324 11.733 24.972 1.00 90.12 187 THR A CA 1
ATOM 1399 C C . THR A 1 187 ? -15.677 11.009 23.802 1.00 90.12 187 THR A C 1
ATOM 1401 O O . THR A 1 187 ? -15.008 11.632 22.980 1.00 90.12 187 THR A O 1
ATOM 1404 N N . TYR A 1 188 ? -15.904 9.701 23.714 1.00 90.94 188 TYR A N 1
ATOM 1405 C CA . TYR A 1 188 ? -15.319 8.822 22.705 1.00 90.94 188 TYR A CA 1
ATOM 1406 C C . TYR A 1 188 ? -16.416 8.260 21.806 1.00 90.94 188 TYR A C 1
ATOM 1408 O O . TYR A 1 188 ? -17.475 7.869 22.296 1.00 90.94 188 TYR A O 1
ATOM 1416 N N . SER A 1 189 ? -16.152 8.189 20.501 1.00 91.81 189 SER A N 1
ATOM 1417 C CA . SER A 1 189 ? -17.109 7.697 19.507 1.00 91.81 189 SER A CA 1
ATOM 1418 C C . SER A 1 189 ? -16.533 6.522 18.729 1.00 91.81 189 SER A C 1
ATOM 1420 O O . SER A 1 189 ? -15.437 6.614 18.179 1.00 91.81 189 SER A O 1
ATOM 1422 N N . CYS A 1 190 ? -17.291 5.432 18.643 1.00 94.56 190 CYS A N 1
ATOM 1423 C CA . CYS A 1 190 ? -17.037 4.352 17.699 1.00 94.56 190 CYS A CA 1
ATOM 1424 C C . CYS A 1 190 ? -17.733 4.684 16.372 1.00 94.56 190 CYS A C 1
ATOM 1426 O O . CYS A 1 190 ? -18.896 5.091 16.377 1.00 94.56 190 CYS A O 1
ATOM 1428 N N . LEU A 1 191 ? -17.034 4.505 15.249 1.00 94.31 191 LEU A N 1
ATOM 1429 C CA . LEU A 1 191 ? -17.548 4.698 13.894 1.00 94.31 191 LEU A CA 1
ATOM 1430 C C . LEU A 1 191 ? -17.285 3.427 13.080 1.00 94.31 191 LEU A C 1
ATOM 1432 O O . LEU A 1 191 ? -16.135 3.026 12.907 1.00 94.31 191 LEU A O 1
ATOM 1436 N N . VAL A 1 192 ? -18.347 2.824 12.553 1.00 94.06 192 VAL A N 1
ATOM 1437 C CA . VAL A 1 192 ? -18.285 1.675 11.643 1.00 94.06 192 VAL A CA 1
ATOM 1438 C C . VAL A 1 192 ? -18.735 2.137 10.260 1.00 94.06 192 VAL A C 1
ATOM 1440 O O . VAL A 1 192 ? -19.805 2.732 10.117 1.00 94.06 192 VAL A O 1
ATOM 1443 N N . ARG A 1 193 ? -17.913 1.875 9.237 1.00 93.62 193 ARG A N 1
ATOM 1444 C CA . ARG A 1 193 ? -18.162 2.264 7.843 1.00 93.62 193 ARG A CA 1
ATOM 1445 C C . ARG A 1 193 ? -18.228 1.038 6.941 1.00 93.62 193 ARG A C 1
ATOM 1447 O O . ARG A 1 193 ? -17.272 0.271 6.870 1.00 93.62 193 ARG A O 1
ATOM 1454 N N . ASN A 1 194 ? -19.309 0.914 6.177 1.00 91.62 194 ASN A N 1
ATOM 1455 C CA . ASN A 1 194 ? -19.408 -0.008 5.052 1.00 91.62 194 ASN A CA 1
ATOM 1456 C C . ASN A 1 194 ? -19.124 0.766 3.746 1.00 91.62 194 ASN A C 1
ATOM 1458 O O . ASN A 1 194 ? -19.982 1.532 3.299 1.00 91.62 194 ASN A O 1
ATOM 1462 N N . PRO A 1 195 ? -17.946 0.597 3.110 1.00 89.25 195 PRO A N 1
ATOM 1463 C CA . PRO A 1 195 ? -17.578 1.361 1.918 1.00 89.25 195 PRO A CA 1
ATOM 1464 C C . PRO A 1 195 ? -18.356 0.947 0.660 1.00 89.25 195 PRO A C 1
ATOM 1466 O O . PRO A 1 195 ? -18.456 1.746 -0.267 1.00 89.25 195 PRO A O 1
ATOM 1469 N N . VAL A 1 196 ? -18.931 -0.261 0.618 1.00 93.38 196 VAL A N 1
ATOM 1470 C CA . VAL A 1 196 ? -19.722 -0.747 -0.529 1.00 93.38 196 VAL A CA 1
ATOM 1471 C C . VAL A 1 196 ? -21.106 -0.097 -0.544 1.00 93.38 196 VAL A C 1
ATOM 1473 O O . VAL A 1 196 ? -21.584 0.307 -1.599 1.00 93.38 196 VAL A O 1
ATOM 1476 N N . LEU A 1 197 ? -21.722 0.058 0.631 1.00 91.50 197 LEU A N 1
ATOM 1477 C CA . LEU A 1 197 ? -22.997 0.769 0.794 1.00 91.50 197 LEU A CA 1
ATOM 1478 C C . LEU A 1 197 ? -22.830 2.292 0.952 1.00 91.50 197 LEU A C 1
ATOM 1480 O O . LEU A 1 197 ? -23.827 3.006 0.993 1.00 91.50 197 LEU A O 1
ATOM 1484 N N . GLN A 1 198 ? -21.590 2.782 1.097 1.00 89.00 198 GLN A N 1
ATOM 1485 C CA . GLN A 1 198 ? -21.260 4.136 1.581 1.00 89.00 198 GLN A CA 1
ATOM 1486 C C . GLN A 1 198 ? -22.040 4.520 2.855 1.00 89.00 198 GLN A C 1
ATOM 1488 O O . GLN A 1 198 ? -22.428 5.670 3.053 1.00 89.00 198 GLN A O 1
ATOM 1493 N N . GLN A 1 199 ? -22.270 3.533 3.723 1.00 95.12 199 GLN A N 1
ATOM 1494 C CA . GLN A 1 199 ? -23.024 3.681 4.963 1.00 95.12 199 GLN A CA 1
ATOM 1495 C C . GLN A 1 199 ? -22.064 3.861 6.138 1.00 95.12 199 GLN A C 1
ATOM 1497 O O . GLN A 1 199 ? -21.092 3.117 6.277 1.00 95.12 199 GLN A O 1
ATOM 1502 N N . GLU A 1 200 ? -22.380 4.807 7.017 1.00 93.44 200 GLU A N 1
ATOM 1503 C CA . GLU A 1 200 ? -21.658 5.059 8.261 1.00 93.44 200 GLU A CA 1
ATOM 1504 C C . GLU A 1 200 ? -22.627 5.012 9.448 1.00 93.44 200 GLU A C 1
ATOM 1506 O O . GLU A 1 200 ? -23.715 5.589 9.409 1.00 93.44 200 GLU A O 1
ATOM 1511 N N . THR A 1 201 ? -22.236 4.306 10.506 1.00 91.56 201 THR A N 1
ATOM 1512 C CA . THR A 1 201 ? -23.002 4.150 11.751 1.00 91.56 201 THR A CA 1
ATOM 1513 C C . THR A 1 201 ? -22.086 4.417 12.935 1.00 91.56 201 THR A C 1
ATOM 1515 O O . THR A 1 201 ? -20.974 3.889 12.970 1.00 91.56 201 THR A O 1
ATOM 1518 N N . HIS A 1 202 ? -22.534 5.213 13.906 1.00 93.25 202 HIS A N 1
ATOM 1519 C CA . HIS A 1 202 ? -21.715 5.605 15.052 1.00 93.25 202 HIS A CA 1
ATOM 1520 C C . HIS A 1 202 ? -22.473 5.518 16.379 1.00 93.25 202 HIS A C 1
ATOM 1522 O O . HIS A 1 202 ? -23.700 5.605 16.416 1.00 93.25 202 HIS A O 1
ATOM 1528 N N . ALA A 1 203 ? -21.719 5.384 17.466 1.00 94.25 203 ALA A N 1
ATOM 1529 C CA . ALA A 1 203 ? -22.205 5.474 18.840 1.00 94.25 203 ALA A CA 1
ATOM 1530 C C . ALA A 1 203 ? -21.146 6.158 19.714 1.00 94.25 203 ALA A C 1
ATOM 1532 O O . ALA A 1 203 ? -19.950 5.993 19.471 1.00 94.25 203 ALA A O 1
ATOM 1533 N N . SER A 1 204 ? -21.570 6.914 20.727 1.00 92.06 204 SER A N 1
ATOM 1534 C CA . SER A 1 204 ? -20.681 7.705 21.587 1.00 92.06 204 SER A CA 1
ATOM 1535 C C . SER A 1 204 ? -20.904 7.440 23.073 1.00 92.06 204 SER A C 1
ATOM 1537 O O . SER A 1 204 ? -22.042 7.259 23.506 1.00 92.06 204 SER A O 1
ATOM 1539 N N . VAL A 1 205 ? -19.829 7.493 23.859 1.00 91.25 205 VAL A N 1
ATOM 1540 C CA . VAL A 1 205 ? -19.845 7.379 25.322 1.00 91.25 205 VAL A CA 1
ATOM 1541 C C . VAL A 1 205 ? -19.032 8.511 25.952 1.00 91.25 205 VAL A C 1
ATOM 1543 O O . VAL A 1 205 ? -17.878 8.743 25.594 1.00 91.25 205 VAL A O 1
ATOM 1546 N N . THR A 1 206 ? -19.638 9.225 26.899 1.00 86.56 206 THR A N 1
ATOM 1547 C CA . THR A 1 206 ? -18.986 10.285 27.681 1.00 86.56 206 THR A CA 1
ATOM 1548 C C . THR A 1 206 ? -18.527 9.720 29.015 1.00 86.56 206 THR A C 1
ATOM 1550 O O . THR A 1 206 ? -19.347 9.219 29.785 1.00 86.56 206 THR A O 1
ATOM 1553 N N . ILE A 1 207 ? -17.234 9.832 29.326 1.00 85.75 207 ILE A N 1
ATOM 1554 C CA . ILE A 1 207 ? -16.728 9.450 30.644 1.00 85.75 207 ILE A CA 1
ATOM 1555 C C . ILE A 1 207 ? -16.941 10.626 31.599 1.00 85.75 207 ILE A C 1
ATOM 1557 O O . ILE A 1 207 ? -16.163 11.582 31.662 1.00 85.75 207 ILE A O 1
ATOM 1561 N N . THR A 1 208 ? -18.022 10.557 32.373 1.00 76.94 208 THR A N 1
ATOM 1562 C CA . THR A 1 208 ? -18.242 11.461 33.504 1.00 76.94 208 THR A CA 1
ATOM 1563 C C . THR A 1 208 ? -17.243 11.122 34.608 1.00 76.94 208 THR A C 1
ATOM 1565 O O . THR A 1 208 ? -17.519 10.284 35.469 1.00 76.94 208 THR A O 1
ATOM 1568 N N . GLY A 1 209 ? -16.069 11.757 34.565 1.00 65.50 209 GLY A N 1
ATOM 1569 C CA . GLY A 1 209 ? -15.070 11.675 35.628 1.00 65.50 209 GLY A CA 1
ATOM 1570 C C . GLY A 1 209 ? -15.729 11.949 36.979 1.00 65.50 209 GLY A C 1
ATOM 1571 O O . GLY A 1 209 ? -16.367 12.986 37.166 1.00 65.50 209 GLY A O 1
ATOM 1572 N N . GLN A 1 210 ? -15.634 10.986 37.894 1.00 62.00 210 GLN A N 1
ATOM 1573 C CA . GLN A 1 210 ? -16.371 11.021 39.149 1.00 62.00 210 GLN A CA 1
ATOM 1574 C C . GLN A 1 210 ? -15.783 12.126 40.035 1.00 62.00 210 GLN A C 1
ATOM 1576 O O . GLN A 1 210 ? -14.710 11.961 40.615 1.00 62.00 210 GLN A O 1
ATOM 1581 N N . HIS A 1 211 ? -16.466 13.276 40.090 1.00 5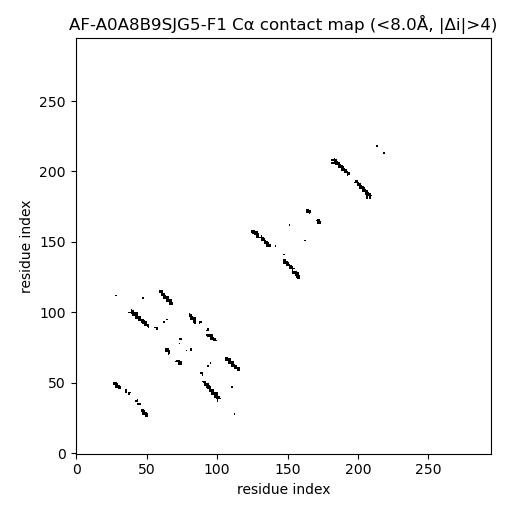6.84 211 HIS A N 1
ATOM 1582 C CA . HIS A 1 211 ? -16.068 14.410 40.925 1.00 56.84 211 HIS A CA 1
ATOM 1583 C C . HIS A 1 211 ? -15.805 13.914 42.350 1.00 56.84 211 HIS A C 1
ATOM 1585 O O . HIS A 1 211 ? -16.590 13.109 42.852 1.00 56.84 211 HIS A O 1
ATOM 1591 N N . LEU A 1 212 ? -14.712 14.374 42.973 1.00 55.91 212 LEU A N 1
ATOM 1592 C CA . LEU A 1 212 ? -14.180 13.854 44.240 1.00 55.91 212 LEU A CA 1
ATOM 1593 C C . LEU A 1 212 ? -15.195 13.998 45.385 1.00 55.91 212 LEU A C 1
ATOM 1595 O O . LEU A 1 212 ? -15.185 14.959 46.152 1.00 55.91 212 LEU A O 1
ATOM 1599 N N . ALA A 1 213 ? -16.104 13.034 45.472 1.00 58.56 213 ALA A N 1
ATOM 1600 C CA . ALA A 1 213 ? -17.136 12.971 46.480 1.00 58.56 213 ALA A CA 1
ATOM 1601 C C . ALA A 1 213 ? -16.497 12.499 47.783 1.00 58.56 213 ALA A C 1
ATOM 1603 O O . ALA A 1 213 ? -15.930 11.405 47.844 1.00 58.56 213 ALA A O 1
ATOM 1604 N N . PHE A 1 214 ? -16.612 13.313 48.834 1.00 58.22 214 PHE A N 1
ATOM 1605 C CA . PHE A 1 214 ? -16.286 12.871 50.185 1.00 58.22 214 PHE A CA 1
ATOM 1606 C C . PHE A 1 214 ? -17.047 11.564 50.455 1.00 58.22 214 PHE A C 1
ATOM 1608 O O . PHE A 1 214 ? -18.267 11.532 50.263 1.00 58.22 214 PHE A O 1
ATOM 1615 N N . PRO A 1 215 ? -16.355 10.469 50.824 1.00 73.19 215 PRO A N 1
ATOM 1616 C CA . PRO A 1 215 ? -16.967 9.148 50.849 1.00 73.19 215 PRO A CA 1
ATOM 1617 C C . PRO A 1 215 ? -18.156 9.148 51.806 1.00 73.19 215 PRO A C 1
ATOM 1619 O O . PRO A 1 215 ? -18.080 9.740 52.880 1.00 73.19 215 PRO A O 1
ATOM 1622 N N . ALA A 1 216 ? -19.243 8.456 51.452 1.00 66.88 216 ALA A N 1
ATOM 1623 C CA . ALA A 1 216 ? -20.472 8.465 52.253 1.00 66.88 216 ALA A CA 1
ATOM 1624 C C . ALA A 1 216 ? -20.221 8.087 53.727 1.00 66.88 216 ALA A C 1
ATOM 1626 O O . ALA A 1 216 ? -20.837 8.652 54.621 1.00 66.88 216 ALA A O 1
ATOM 1627 N N . VAL A 1 217 ? -19.246 7.209 53.992 1.00 71.56 217 VAL A N 1
ATOM 1628 C CA . VAL A 1 217 ? -18.770 6.876 55.346 1.00 71.56 217 VAL A CA 1
ATOM 1629 C C . VAL A 1 217 ? -18.322 8.119 56.128 1.00 71.56 217 VAL A C 1
ATOM 1631 O O . VAL A 1 217 ? -18.689 8.259 57.288 1.00 71.56 217 VAL A O 1
ATOM 1634 N N . ALA A 1 218 ? -17.593 9.052 55.508 1.00 75.19 218 ALA A N 1
ATOM 1635 C CA . ALA A 1 218 ? -17.188 10.303 56.147 1.00 75.19 218 ALA A CA 1
ATOM 1636 C C . ALA A 1 218 ? -18.387 11.220 56.444 1.00 75.19 218 ALA A C 1
ATOM 1638 O O . ALA A 1 218 ? -18.399 11.850 57.496 1.00 75.19 218 ALA A O 1
ATOM 1639 N N . LEU A 1 219 ? -19.414 11.250 55.582 1.00 80.00 219 LEU A N 1
ATOM 1640 C CA . LEU A 1 219 ? -20.665 11.977 55.854 1.00 80.00 219 LEU A CA 1
ATOM 1641 C C . LEU A 1 219 ? -21.444 11.359 57.026 1.00 80.00 219 LEU A C 1
ATOM 1643 O O . LEU A 1 219 ? -21.892 12.081 57.912 1.00 80.00 219 LEU A O 1
ATOM 1647 N N . TRP A 1 220 ? -21.565 10.030 57.088 1.00 82.69 220 TRP A N 1
ATOM 1648 C CA . TRP A 1 220 ? -22.204 9.361 58.228 1.00 82.69 220 TRP A CA 1
ATOM 1649 C C . TRP A 1 220 ? -21.411 9.549 59.528 1.00 82.69 220 TRP A C 1
ATOM 1651 O O . TRP A 1 220 ? -22.012 9.727 60.587 1.00 82.69 220 TRP A O 1
ATOM 1661 N N . VAL A 1 221 ? -20.075 9.576 59.456 1.00 88.31 221 VAL A N 1
ATOM 1662 C CA . VAL A 1 221 ? -19.207 9.876 60.603 1.00 88.31 221 VAL A CA 1
ATOM 1663 C C . VAL A 1 221 ? -19.364 11.328 61.061 1.00 88.31 221 VAL A C 1
ATOM 1665 O O . VAL A 1 221 ? -19.538 11.538 62.257 1.00 88.31 221 VAL A O 1
ATOM 1668 N N . THR A 1 222 ? -19.364 12.331 60.174 1.00 85.19 222 THR A N 1
ATOM 1669 C CA . THR A 1 222 ? -19.544 13.735 60.598 1.00 85.19 222 THR A CA 1
ATOM 1670 C C . THR A 1 222 ? -20.942 13.996 61.154 1.00 85.19 222 THR A C 1
ATOM 1672 O O . THR A 1 222 ? -21.059 14.665 62.181 1.00 85.19 222 THR A O 1
ATOM 1675 N N . VAL A 1 223 ? -21.991 13.417 60.557 1.00 90.25 223 VAL A N 1
ATOM 1676 C CA . VAL A 1 223 ? -23.365 13.484 61.086 1.00 90.25 223 VAL A CA 1
ATOM 1677 C C . VAL A 1 223 ? -23.466 12.793 62.449 1.00 90.25 223 VAL A C 1
ATOM 1679 O O . VAL A 1 223 ? -24.001 13.378 63.389 1.00 90.25 223 VAL A O 1
ATOM 1682 N N . GLY A 1 224 ? -22.910 11.587 62.600 1.00 92.00 224 GLY A N 1
ATOM 1683 C CA . GLY A 1 224 ? -22.902 10.866 63.875 1.00 92.00 224 GLY A CA 1
ATOM 1684 C C . GLY A 1 224 ? -22.142 11.613 64.974 1.00 92.00 224 GLY A C 1
ATOM 1685 O O . GLY A 1 224 ? -22.633 11.730 66.094 1.00 92.00 224 GLY A O 1
ATOM 1686 N N . LEU A 1 225 ? -20.981 12.188 64.649 1.00 93.88 225 LEU A N 1
ATOM 1687 C CA . LEU A 1 225 ? -20.167 12.964 65.588 1.00 93.88 225 LEU A CA 1
ATOM 1688 C C . LEU A 1 225 ? -20.892 14.259 66.005 1.00 93.88 225 LEU A C 1
ATOM 1690 O O . LEU A 1 225 ? -20.931 14.575 67.193 1.00 93.88 225 LEU A O 1
ATOM 1694 N N . ALA A 1 226 ? -21.563 14.944 65.071 1.00 94.69 226 ALA A N 1
ATOM 1695 C CA . ALA A 1 226 ? -22.418 16.092 65.374 1.00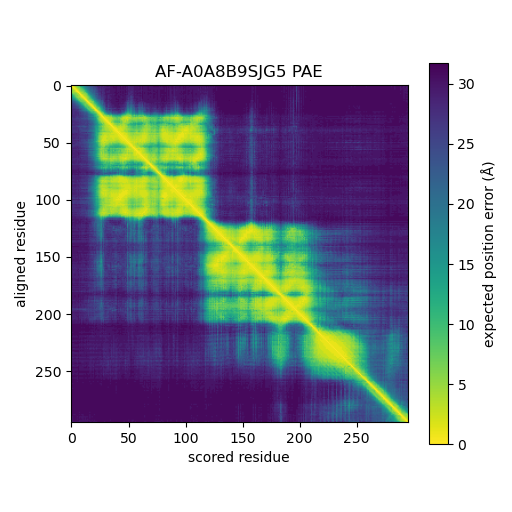 94.69 226 ALA A CA 1
ATOM 1696 C C . ALA A 1 226 ? -23.602 15.723 66.291 1.00 94.69 226 ALA A C 1
ATOM 1698 O O . ALA A 1 226 ? -23.855 16.431 67.266 1.00 94.69 226 ALA A O 1
ATOM 1699 N N . ILE A 1 227 ? -24.287 14.598 66.043 1.00 96.31 227 ILE A N 1
ATOM 1700 C CA . ILE A 1 227 ? -25.370 14.104 66.914 1.00 96.31 227 ILE A CA 1
ATOM 1701 C C . ILE A 1 227 ? -24.834 13.792 68.318 1.00 96.31 227 ILE A C 1
ATOM 1703 O O . ILE A 1 227 ? -25.431 14.223 69.302 1.00 96.31 227 ILE A O 1
ATOM 1707 N N . CYS A 1 228 ? -23.688 13.113 68.431 1.00 95.56 228 CYS A N 1
ATOM 1708 C CA . CYS A 1 228 ? -23.047 12.843 69.719 1.00 95.56 228 CYS A CA 1
ATOM 1709 C C . CYS A 1 228 ? -22.715 14.134 70.484 1.00 95.56 228 CYS A C 1
ATOM 1711 O O . CYS A 1 228 ? -22.985 14.212 71.680 1.00 95.56 228 CYS A O 1
ATOM 1713 N N . VAL A 1 229 ? -22.194 15.167 69.809 1.00 96.12 229 VAL A N 1
ATOM 1714 C CA . VAL A 1 229 ? -21.939 16.482 70.425 1.00 96.12 229 VAL A CA 1
ATOM 1715 C C . VAL A 1 229 ? -23.239 17.138 70.898 1.00 96.12 229 VAL A C 1
ATOM 1717 O O . VAL A 1 229 ? -23.294 17.606 72.033 1.00 96.12 229 VAL A O 1
ATOM 1720 N N . VAL A 1 230 ? -24.307 17.127 70.094 1.00 96.00 230 VAL A N 1
ATOM 1721 C CA . VAL A 1 230 ? -25.613 17.689 70.491 1.00 96.00 230 VAL A CA 1
ATOM 1722 C C . VAL A 1 230 ? -26.205 16.945 71.694 1.00 96.00 230 VAL A C 1
ATOM 1724 O O . VAL A 1 230 ? -26.663 17.587 72.638 1.00 96.00 230 VAL A O 1
ATOM 1727 N N . VAL A 1 231 ? -26.148 15.610 71.720 1.00 96.06 231 VAL A N 1
ATOM 1728 C CA . VAL A 1 231 ? -26.619 14.809 72.864 1.00 96.06 231 VAL A CA 1
ATOM 1729 C C . VAL A 1 231 ? -25.787 15.091 74.118 1.00 96.06 231 VAL A C 1
ATOM 1731 O O . VAL A 1 231 ? -26.362 15.267 75.191 1.00 96.06 231 VAL A O 1
ATOM 1734 N N . LEU A 1 232 ? -24.460 15.206 74.002 1.00 95.94 232 LEU A N 1
ATOM 1735 C CA . LEU A 1 232 ? -23.595 15.586 75.124 1.00 95.94 232 LEU A CA 1
ATOM 1736 C C . LEU A 1 232 ? -23.935 16.985 75.656 1.00 95.94 232 LEU A C 1
ATOM 1738 O O . LEU A 1 232 ? -24.034 17.153 76.869 1.00 95.94 232 LEU A O 1
ATOM 1742 N N . LEU A 1 233 ? -24.182 17.966 74.783 1.00 95.56 233 LEU A N 1
ATOM 1743 C CA . LEU A 1 233 ? -24.609 19.309 75.191 1.00 95.56 233 LEU A CA 1
ATOM 1744 C C . LEU A 1 233 ? -25.980 19.294 75.888 1.00 95.56 233 LEU A C 1
ATOM 1746 O O . LEU A 1 233 ? -26.145 19.982 76.892 1.00 95.56 233 LEU A O 1
ATOM 1750 N N . ILE A 1 234 ? -26.935 18.478 75.428 1.00 95.81 234 ILE A N 1
ATOM 1751 C CA . ILE A 1 234 ? -28.247 18.311 76.082 1.00 95.81 234 ILE A CA 1
ATOM 1752 C C . ILE A 1 234 ? -28.101 17.642 77.458 1.00 95.81 234 ILE A C 1
ATOM 1754 O O . ILE A 1 234 ? -28.724 18.088 78.420 1.00 95.81 234 ILE A O 1
ATOM 1758 N N . VAL A 1 235 ? -27.264 16.608 77.586 1.00 95.31 235 VAL A N 1
ATOM 1759 C CA . VAL A 1 235 ? -27.009 15.928 78.869 1.00 95.31 235 VAL A CA 1
ATOM 1760 C C . VAL A 1 235 ? -26.288 16.853 79.852 1.00 95.31 235 VAL A C 1
ATOM 1762 O O . VAL A 1 235 ? -26.683 16.923 81.015 1.00 95.31 235 VAL A O 1
ATOM 1765 N N . LEU A 1 236 ? -25.287 17.612 79.398 1.00 94.25 236 LEU A N 1
ATOM 1766 C CA . LEU A 1 236 ? -24.614 18.626 80.214 1.00 94.25 236 LEU A CA 1
ATOM 1767 C C . LEU A 1 236 ? -25.592 19.725 80.645 1.00 94.25 236 LEU A C 1
ATOM 1769 O O . LEU A 1 236 ? -25.650 20.044 81.829 1.00 94.25 236 LEU A O 1
ATOM 1773 N N . ALA A 1 237 ? -26.422 20.237 79.731 1.00 92.38 237 ALA A N 1
ATOM 1774 C CA . ALA A 1 237 ? -27.462 21.209 80.057 1.00 92.38 237 ALA A CA 1
ATOM 1775 C C . ALA A 1 237 ? -28.466 20.652 81.080 1.00 92.38 237 ALA A C 1
ATOM 1777 O O . ALA A 1 237 ? -28.794 21.350 82.034 1.00 92.38 237 ALA A O 1
ATOM 1778 N N . TYR A 1 238 ? -28.906 19.396 80.945 1.00 94.19 238 TYR A N 1
ATOM 1779 C CA . TYR A 1 238 ? -29.795 18.743 81.911 1.00 94.19 238 TYR A CA 1
ATOM 1780 C C . TYR A 1 238 ? -29.139 18.563 83.289 1.00 94.19 238 TYR A C 1
ATOM 1782 O O . TYR A 1 238 ? -29.780 18.827 84.304 1.00 94.19 238 TYR A O 1
ATOM 1790 N N . ILE A 1 239 ? -27.865 18.162 83.347 1.00 93.25 239 ILE A N 1
ATOM 1791 C CA . ILE A 1 239 ? -27.121 18.024 84.609 1.00 93.25 239 ILE A CA 1
ATOM 1792 C C . ILE A 1 239 ? -26.916 19.393 85.270 1.00 93.25 239 ILE A C 1
ATOM 1794 O O . ILE A 1 239 ? -27.142 19.514 86.472 1.00 93.25 239 ILE A O 1
ATOM 1798 N N . CYS A 1 240 ? -26.568 20.432 84.506 1.00 88.19 240 CYS A N 1
ATOM 1799 C CA . CYS A 1 240 ? -26.488 21.803 85.010 1.00 88.19 240 CYS A CA 1
ATOM 1800 C C . CYS A 1 240 ? -27.851 22.295 85.515 1.00 88.19 240 CYS A C 1
ATOM 1802 O O . CYS A 1 240 ? -27.938 22.743 86.649 1.00 88.19 240 CYS A O 1
ATOM 1804 N N . GLN A 1 241 ? -28.926 22.145 84.736 1.00 85.31 241 GLN A N 1
ATOM 1805 C CA . GLN A 1 241 ? -30.296 22.507 85.133 1.00 85.31 241 GLN A CA 1
ATOM 1806 C C . GLN A 1 241 ? -30.760 21.754 86.389 1.00 85.31 241 GLN A C 1
ATOM 1808 O O . GLN A 1 241 ? -31.388 22.341 87.268 1.00 85.31 241 GLN A O 1
ATOM 1813 N N . LYS A 1 242 ? -30.442 20.457 86.505 1.00 87.25 242 LYS A N 1
ATOM 1814 C CA . LYS A 1 242 ? -30.748 19.672 87.706 1.00 87.25 242 LYS A CA 1
ATOM 1815 C C . LYS A 1 242 ? -29.953 20.175 88.909 1.00 87.25 242 LYS A C 1
ATOM 1817 O O . LYS A 1 242 ? -30.563 20.432 89.937 1.00 87.25 242 LYS A O 1
ATOM 1822 N N . LYS A 1 243 ? -28.639 20.361 88.769 1.00 86.94 243 LYS A N 1
ATOM 1823 C CA . LYS A 1 243 ? -27.769 20.762 89.879 1.00 86.94 243 LYS A CA 1
ATOM 1824 C C . LYS A 1 243 ? -28.000 22.207 90.332 1.00 86.94 243 LYS A C 1
ATOM 1826 O O . LYS A 1 243 ? -27.921 22.470 91.521 1.00 86.94 243 LYS A O 1
ATOM 1831 N N . ILE A 1 244 ? -28.339 23.114 89.412 1.00 81.75 244 ILE A N 1
ATOM 1832 C CA . ILE A 1 244 ? -28.786 24.476 89.741 1.00 81.75 244 ILE A CA 1
ATOM 1833 C C . ILE A 1 244 ? -30.065 24.411 90.579 1.00 81.75 244 ILE A C 1
ATOM 1835 O O . ILE A 1 244 ? -30.104 25.019 91.636 1.00 81.75 244 ILE A O 1
ATOM 1839 N N . ARG A 1 245 ? -31.072 23.625 90.169 1.00 78.56 245 ARG A N 1
ATOM 1840 C CA . ARG A 1 245 ? -32.300 23.429 90.960 1.00 78.56 245 ARG A CA 1
ATOM 1841 C C . ARG A 1 245 ? -32.017 22.844 92.347 1.00 78.56 245 ARG A C 1
ATOM 1843 O O . ARG A 1 245 ? -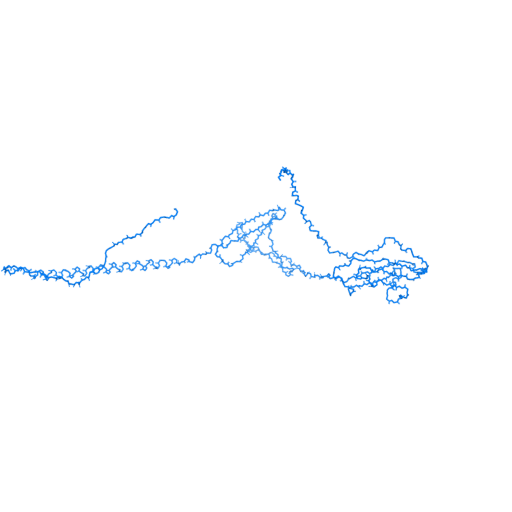32.513 23.398 93.314 1.00 78.56 245 ARG A O 1
ATOM 1850 N N . GLU A 1 246 ? -31.189 21.801 92.439 1.00 76.62 246 GLU A N 1
ATOM 1851 C CA . GLU A 1 246 ? -30.806 21.204 93.729 1.00 76.62 246 GLU A CA 1
ATOM 1852 C C . GLU A 1 246 ? -30.113 22.232 94.646 1.00 76.62 246 GLU A C 1
ATOM 1854 O O . GLU A 1 246 ? -30.424 22.296 95.830 1.00 76.62 246 GLU A O 1
ATOM 1859 N N . SER A 1 247 ? -29.248 23.102 94.107 1.00 68.75 247 SER A N 1
ATOM 1860 C CA . SER A 1 247 ? -28.648 24.199 94.883 1.00 68.75 247 SER A CA 1
ATOM 1861 C C . SER A 1 247 ? -29.623 25.340 95.206 1.00 68.75 247 SER A C 1
ATOM 1863 O O . SER A 1 247 ? -29.512 25.923 96.277 1.00 68.75 247 SER A O 1
ATOM 1865 N N . CYS A 1 248 ? -30.601 25.648 94.349 1.00 62.78 248 CYS A N 1
ATOM 1866 C CA . CYS A 1 248 ? -31.643 26.630 94.669 1.00 62.78 248 CYS A CA 1
ATOM 1867 C C . CYS A 1 248 ? -32.576 26.136 95.786 1.00 62.78 248 CYS A C 1
ATOM 1869 O O . CYS A 1 248 ? -32.985 26.935 96.622 1.00 62.78 248 CYS A O 1
ATOM 1871 N N . GLU A 1 249 ? -32.877 24.834 95.840 1.00 63.47 249 GLU A N 1
ATOM 1872 C CA . GLU A 1 249 ? -33.649 24.227 96.934 1.00 63.47 249 GLU A CA 1
ATOM 1873 C C . GLU A 1 249 ? -32.865 24.278 98.271 1.00 63.47 249 GLU A C 1
ATOM 1875 O O . GLU A 1 249 ? -33.459 24.538 99.319 1.00 63.47 249 GLU A O 1
ATOM 1880 N N . GLU A 1 250 ? -31.529 24.143 98.248 1.00 59.12 250 GLU A N 1
ATOM 1881 C CA . GLU A 1 250 ? -30.661 24.378 99.421 1.00 59.12 250 GLU A CA 1
ATOM 1882 C C . GLU A 1 250 ? -30.523 25.871 99.800 1.00 59.12 250 GLU A C 1
ATOM 1884 O O . GLU A 1 250 ? -30.406 26.203 100.986 1.00 59.12 250 GLU A O 1
ATOM 1889 N N . GLU A 1 251 ? -30.546 26.794 98.832 1.00 57.06 251 GLU A N 1
ATOM 1890 C CA . GLU A 1 251 ? -30.509 28.239 99.098 1.00 57.06 251 GLU A CA 1
ATOM 1891 C C . GLU A 1 251 ? -31.842 28.770 99.646 1.00 57.06 251 GLU A C 1
ATOM 1893 O O . GLU A 1 251 ? -31.821 29.602 100.554 1.00 57.06 251 GLU A O 1
ATOM 1898 N N . GLU A 1 252 ? -32.997 28.271 99.191 1.00 56.44 252 GLU A N 1
ATOM 1899 C CA . GLU A 1 252 ? -34.310 28.748 99.657 1.00 56.44 252 GLU A CA 1
ATOM 1900 C C . GLU A 1 252 ? -34.575 28.373 101.134 1.00 56.44 252 GLU A C 1
ATOM 1902 O O . GLU A 1 252 ? -35.088 29.200 101.895 1.00 56.44 252 GLU A O 1
ATOM 1907 N N . GLU A 1 253 ? -34.120 27.201 101.611 1.00 54.75 253 GLU A N 1
ATOM 1908 C CA . GLU A 1 253 ? -34.223 26.839 103.041 1.00 54.75 253 GLU A CA 1
ATOM 1909 C C . GLU A 1 253 ? -33.288 27.668 103.950 1.00 54.75 253 GLU A C 1
ATOM 1911 O O . GLU A 1 253 ? -33.554 27.823 105.151 1.00 54.75 253 GLU A O 1
ATOM 1916 N N . ASN A 1 254 ? -32.194 28.208 103.400 1.00 52.78 254 ASN A N 1
ATOM 1917 C CA . ASN A 1 254 ? -31.283 29.105 104.116 1.00 52.78 254 ASN A CA 1
ATOM 1918 C C . ASN A 1 254 ? -31.774 30.561 104.086 1.00 52.78 254 ASN A C 1
ATOM 1920 O O . ASN A 1 254 ? -31.812 31.214 105.131 1.00 52.78 254 ASN A O 1
ATOM 1924 N N . ALA A 1 255 ? -32.220 31.051 102.927 1.00 52.06 255 ALA A N 1
ATOM 1925 C CA . ALA A 1 255 ? -32.785 32.389 102.764 1.00 52.06 255 ALA A CA 1
ATOM 1926 C C . ALA A 1 255 ? -34.069 32.571 103.590 1.00 52.06 255 ALA A C 1
ATOM 1928 O O . ALA A 1 255 ? -34.233 33.591 104.258 1.00 52.06 255 ALA A O 1
ATOM 1929 N N . GLY A 1 256 ? -34.930 31.547 103.656 1.00 53.53 256 GLY A N 1
ATOM 1930 C CA . GLY A 1 256 ? -36.164 31.556 104.451 1.00 53.53 256 GLY A CA 1
ATOM 1931 C C . GLY A 1 256 ? -35.973 31.721 105.969 1.00 53.53 256 GLY A C 1
ATOM 1932 O O . GLY A 1 256 ? -36.954 31.922 106.685 1.00 53.53 256 GLY A O 1
ATOM 1933 N N . LYS A 1 257 ? -34.733 31.664 106.478 1.00 48.50 257 LYS A N 1
ATOM 1934 C CA . LYS A 1 257 ? -34.394 31.932 107.888 1.00 48.50 257 LYS A CA 1
ATOM 1935 C C . LYS A 1 257 ? -33.803 33.332 108.123 1.00 48.50 257 LYS A C 1
ATOM 1937 O O . LYS A 1 257 ? -33.520 33.668 109.274 1.00 48.50 257 LYS A O 1
ATOM 1942 N N . ALA A 1 258 ? -33.628 34.155 107.083 1.00 48.22 258 ALA A N 1
ATOM 1943 C CA . ALA A 1 258 ? -32.967 35.457 107.169 1.00 48.22 258 ALA A CA 1
ATOM 1944 C C . ALA A 1 258 ? -33.869 36.638 106.740 1.00 48.22 258 ALA A C 1
ATOM 1946 O O . ALA A 1 258 ? -34.148 36.852 105.566 1.00 48.22 258 ALA A O 1
ATOM 1947 N N . SER A 1 259 ? -34.214 37.482 107.719 1.00 40.50 259 SER A N 1
ATOM 1948 C CA . SER A 1 259 ? -34.764 38.849 107.595 1.00 40.50 259 SER A CA 1
ATOM 1949 C C . SER A 1 259 ? -36.171 39.070 106.994 1.00 40.50 259 SER A C 1
ATOM 1951 O O . SER A 1 259 ? -36.353 39.214 105.793 1.00 40.50 259 SER A O 1
ATOM 1953 N N . LEU A 1 260 ? -37.131 39.335 107.887 1.00 37.78 260 LEU A N 1
ATOM 1954 C CA . LEU A 1 260 ? -38.010 40.520 107.826 1.00 37.78 260 LEU A CA 1
ATOM 1955 C C . LEU A 1 260 ? -37.945 41.202 109.227 1.00 37.78 260 LEU A C 1
ATOM 1957 O O . LEU A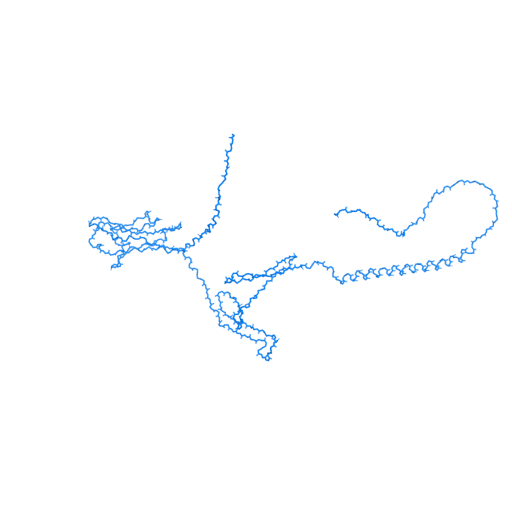 1 260 ? -37.381 40.601 110.147 1.00 37.78 260 LEU A O 1
ATOM 1961 N N . PRO A 1 261 ? -38.341 42.475 109.420 1.00 47.03 261 PRO A N 1
ATOM 1962 C CA . PRO A 1 261 ? -37.361 43.451 109.892 1.00 47.03 261 PRO A CA 1
ATOM 1963 C C . PRO A 1 261 ? -37.719 44.103 111.234 1.00 47.03 261 PRO A C 1
ATOM 1965 O O . PRO A 1 261 ? -38.876 44.131 111.651 1.00 47.03 261 PRO A O 1
ATOM 1968 N N . HIS A 1 262 ? -36.720 44.702 111.888 1.00 32.50 262 HIS A N 1
ATOM 1969 C CA . HIS A 1 262 ? -36.927 45.434 113.135 1.00 32.50 262 HIS A CA 1
ATOM 1970 C C . HIS A 1 262 ? -36.874 46.957 112.929 1.00 32.50 262 HIS A C 1
ATOM 1972 O O . HIS A 1 262 ? -35.803 47.540 112.842 1.00 32.50 262 HIS A O 1
ATOM 1978 N N . LEU A 1 263 ? -38.068 47.556 112.878 1.00 35.66 263 LEU A N 1
ATOM 1979 C CA . LEU A 1 263 ? -38.457 48.848 113.466 1.00 35.66 263 LEU A CA 1
ATOM 1980 C C . LEU A 1 263 ? -37.420 50.001 113.503 1.00 35.66 263 LEU A C 1
ATOM 1982 O O . LEU A 1 263 ? -36.502 49.979 114.320 1.00 35.66 263 LEU A O 1
ATOM 1986 N N . GLY A 1 264 ? -37.681 51.089 112.766 1.00 29.33 264 GLY A N 1
ATOM 1987 C CA . GLY A 1 264 ? -36.994 52.376 112.958 1.00 29.33 264 GLY A CA 1
ATOM 1988 C C . GLY A 1 264 ? -37.310 53.412 111.873 1.00 29.33 264 GLY A C 1
ATOM 1989 O O . GLY A 1 264 ? -36.822 53.298 110.756 1.00 29.33 264 GLY A O 1
ATOM 1990 N N . THR A 1 265 ? -38.131 54.411 112.197 1.00 30.34 265 THR A N 1
ATOM 1991 C CA . THR A 1 265 ? -38.357 55.619 111.380 1.00 30.34 265 THR A CA 1
ATOM 1992 C C . THR A 1 265 ? -37.261 56.653 111.612 1.00 30.34 265 THR A C 1
ATOM 1994 O O . THR A 1 265 ? -36.913 56.859 112.768 1.00 30.34 265 THR A O 1
ATOM 1997 N N . GLU A 1 266 ? -36.830 57.368 110.569 1.00 27.42 266 GLU A N 1
ATOM 1998 C CA . GLU A 1 266 ? -36.948 58.839 110.453 1.00 27.42 266 GLU A CA 1
ATOM 1999 C C . GLU A 1 266 ? -36.530 59.290 109.031 1.00 27.42 266 GLU A C 1
ATOM 2001 O O . GLU A 1 266 ? -36.508 58.458 108.121 1.00 27.42 266 GLU A O 1
ATOM 2006 N N . GLU A 1 267 ? -36.370 60.594 108.794 1.00 29.58 267 GLU A N 1
ATOM 2007 C CA . GLU A 1 267 ? -36.531 61.234 107.477 1.00 29.58 267 GLU A CA 1
ATOM 2008 C C . GLU A 1 267 ? -35.222 61.534 106.702 1.00 29.58 267 GLU A C 1
ATOM 2010 O O . GLU A 1 267 ? -34.157 61.702 107.286 1.00 29.58 267 GLU A O 1
ATOM 2015 N N . GLN A 1 268 ? -35.403 61.749 105.389 1.00 24.69 268 GLN A N 1
ATOM 2016 C CA . GLN A 1 268 ? -34.731 62.757 104.544 1.00 24.69 268 GLN A CA 1
ATOM 2017 C C . GLN A 1 268 ? -33.379 62.467 103.818 1.00 24.69 268 GLN A C 1
ATOM 2019 O O . GLN A 1 268 ? -32.394 62.046 104.409 1.00 24.69 268 GLN A O 1
ATOM 2024 N N . ASP A 1 269 ? -33.412 62.759 102.503 1.00 30.52 269 ASP A N 1
ATOM 2025 C CA . ASP A 1 269 ? -32.398 63.140 101.484 1.00 30.52 269 ASP A CA 1
ATOM 2026 C C . ASP A 1 269 ? -30.913 62.698 101.576 1.00 30.52 269 ASP A C 1
ATOM 2028 O O . ASP A 1 269 ? -30.185 63.116 102.469 1.00 30.52 269 ASP A O 1
ATOM 2032 N N . GLU A 1 270 ? -30.408 62.028 100.521 1.00 30.41 270 GLU A N 1
ATOM 2033 C CA . GLU A 1 270 ? -29.537 62.656 99.488 1.00 30.41 270 GLU A CA 1
ATOM 2034 C C . GLU A 1 270 ? -29.333 61.750 98.237 1.00 30.41 270 GLU A C 1
ATOM 2036 O O . GLU A 1 270 ? -29.636 60.555 98.259 1.00 30.41 270 GLU A O 1
ATOM 2041 N N . ASP A 1 271 ? -28.852 62.333 97.127 1.00 30.06 271 ASP A N 1
ATOM 2042 C CA . ASP A 1 271 ? -28.482 61.650 95.865 1.00 30.06 271 ASP A CA 1
ATOM 2043 C C . ASP A 1 271 ? -27.141 60.876 95.969 1.00 30.06 271 ASP A C 1
ATOM 2045 O O . ASP A 1 271 ? -26.270 61.240 96.758 1.00 30.06 271 ASP A O 1
ATOM 2049 N N . GLY A 1 272 ? -26.903 59.853 95.124 1.00 26.58 272 GLY A N 1
ATOM 2050 C CA . GLY A 1 272 ? -25.608 59.138 95.132 1.00 26.58 272 GLY A CA 1
ATOM 2051 C C . GLY A 1 272 ? -25.379 58.008 94.109 1.00 26.58 272 GLY A C 1
ATOM 2052 O O . GLY A 1 272 ? -25.525 56.838 94.439 1.00 26.58 272 GLY A O 1
ATOM 2053 N N . GLU A 1 273 ? -24.961 58.376 92.893 1.00 25.86 273 GLU A N 1
ATOM 2054 C CA . GLU A 1 273 ? -24.170 57.607 91.895 1.00 25.86 273 GLU A CA 1
ATOM 2055 C C . GLU A 1 273 ? -24.102 56.049 91.921 1.00 25.86 273 GLU A C 1
ATOM 2057 O O . GLU A 1 273 ? -23.378 55.420 92.693 1.00 25.86 273 GLU A O 1
ATOM 2062 N N . GLU A 1 274 ? -24.665 55.434 90.870 1.00 37.88 274 GLU A N 1
ATOM 2063 C CA . GLU A 1 274 ? -24.031 54.303 90.151 1.00 37.88 274 GLU A CA 1
ATOM 2064 C C . GLU A 1 274 ? -22.668 54.748 89.541 1.00 37.88 274 GLU A C 1
ATOM 2066 O O . GLU A 1 274 ? -22.489 55.956 89.382 1.00 37.88 274 GLU A O 1
ATOM 2071 N N . PRO A 1 275 ? -21.737 53.872 89.063 1.00 48.91 275 PRO A N 1
ATOM 2072 C CA . PRO A 1 275 ? -21.887 52.427 88.789 1.00 48.91 275 PRO A CA 1
ATOM 2073 C C . PRO A 1 275 ? -20.666 51.524 89.138 1.00 48.91 275 PRO A C 1
ATOM 2075 O O . PRO A 1 275 ? -19.544 52.015 89.309 1.00 48.91 275 PRO A O 1
ATOM 2078 N N . LYS A 1 276 ? -20.828 50.185 89.029 1.00 25.70 276 LYS A N 1
ATOM 2079 C CA . LYS A 1 276 ? -20.119 49.343 88.013 1.00 25.70 276 LYS A CA 1
ATOM 2080 C C . LYS A 1 276 ? -20.266 47.815 88.165 1.00 25.70 276 LYS A C 1
ATOM 2082 O O . LYS A 1 276 ? -19.647 47.184 89.012 1.00 25.70 276 LYS A O 1
ATOM 2087 N N . THR A 1 277 ? -20.893 47.237 87.140 1.00 27.62 277 THR A N 1
ATOM 2088 C CA . THR A 1 277 ? -20.359 46.111 86.344 1.00 27.62 277 THR A CA 1
ATOM 2089 C C . THR A 1 277 ? -20.122 44.759 87.030 1.00 27.62 277 THR A C 1
ATOM 2091 O O . THR A 1 277 ? -18.991 44.354 87.286 1.00 27.62 277 THR A O 1
ATOM 2094 N N . GLY A 1 278 ? -21.201 43.975 87.109 1.00 34.06 278 GLY A N 1
ATOM 2095 C CA . GLY A 1 278 ? -21.179 42.507 87.143 1.00 34.06 278 GLY A CA 1
ATOM 2096 C C . GLY A 1 278 ? -21.964 41.890 85.973 1.00 34.06 278 GLY A C 1
ATOM 2097 O O . GLY A 1 278 ? -22.879 41.108 86.201 1.00 34.06 278 GLY A O 1
ATOM 2098 N N . GLY A 1 279 ? -21.681 42.288 84.722 1.00 31.00 279 GLY A N 1
ATOM 2099 C CA . GLY A 1 279 ? -22.346 41.710 83.536 1.00 31.00 279 GLY A CA 1
ATOM 2100 C C . GLY A 1 279 ? -21.980 40.224 83.352 1.00 31.00 279 GLY A C 1
ATOM 2101 O O . GLY A 1 279 ? -20.830 39.874 83.596 1.00 31.00 279 GLY A O 1
ATOM 2102 N N . CYS A 1 280 ? -22.866 39.274 83.019 1.00 36.09 280 CYS A N 1
ATOM 2103 C CA . CYS A 1 280 ? -24.082 39.257 82.175 1.00 36.09 280 CYS A CA 1
ATOM 2104 C C . CYS A 1 280 ? -23.806 39.118 80.655 1.00 36.09 280 CYS A C 1
ATOM 2106 O O . CYS A 1 280 ? -22.744 39.506 80.173 1.00 36.09 280 CYS A O 1
ATOM 2108 N N . CYS A 1 281 ? -24.791 38.561 79.926 1.00 31.78 281 CYS A N 1
ATOM 2109 C CA . CYS A 1 281 ? -24.727 38.000 78.558 1.00 31.78 281 CYS A CA 1
ATOM 2110 C C . CYS A 1 281 ? -23.886 36.698 78.473 1.00 31.78 281 CYS A C 1
ATOM 2112 O O . CYS A 1 281 ? -22.997 36.481 79.285 1.00 31.78 281 CYS A O 1
ATOM 2114 N N . LEU A 1 282 ? -24.119 35.732 77.571 1.00 32.69 282 LEU A N 1
ATOM 2115 C CA . LEU A 1 282 ? -24.870 35.637 76.299 1.00 32.69 282 LEU A CA 1
ATOM 2116 C C . LEU A 1 282 ? -25.646 34.290 76.236 1.00 32.69 282 LEU A C 1
ATOM 2118 O O . LEU A 1 282 ? -25.273 33.359 76.939 1.00 32.69 282 LEU A O 1
ATOM 2122 N N . MET A 1 283 ? -26.634 34.033 75.364 1.00 28.92 283 MET A N 1
ATOM 2123 C CA . MET A 1 283 ? -27.590 34.865 74.603 1.00 28.92 283 MET A CA 1
ATOM 2124 C C . MET A 1 283 ? -28.777 33.953 74.194 1.00 28.92 283 MET A C 1
ATOM 2126 O O . MET A 1 283 ? -28.610 32.734 74.142 1.00 28.92 283 MET A O 1
ATOM 2130 N N . VAL A 1 284 ? -29.941 34.509 73.833 1.00 36.31 284 VAL A N 1
ATOM 2131 C CA . VAL A 1 284 ? -31.046 33.752 73.199 1.00 36.31 284 VAL A CA 1
ATOM 2132 C C . VAL A 1 284 ? -31.208 34.185 71.735 1.00 36.31 284 VAL A C 1
ATOM 2134 O O . VAL A 1 284 ? -31.063 35.358 71.417 1.00 36.31 284 VAL A O 1
ATOM 2137 N N . ALA A 1 285 ? -31.469 33.197 70.875 1.00 41.50 285 ALA A N 1
ATOM 2138 C CA . ALA A 1 285 ? -31.585 33.201 69.410 1.00 41.50 285 ALA A CA 1
ATOM 2139 C C . ALA A 1 285 ? -31.911 34.520 68.661 1.00 41.50 285 ALA A C 1
ATOM 2141 O O . ALA A 1 285 ? -32.870 35.221 68.975 1.00 41.50 285 ALA A O 1
ATOM 2142 N N . GLY A 1 286 ? -31.215 34.729 67.532 1.00 30.77 286 GLY A N 1
ATOM 2143 C CA . GLY A 1 286 ? -31.563 35.679 66.465 1.00 30.77 286 GLY A CA 1
ATOM 2144 C C . GLY A 1 286 ? -31.174 35.132 65.078 1.00 30.77 286 GLY A C 1
ATOM 2145 O O . GLY A 1 286 ? -30.186 34.408 64.965 1.00 30.77 286 GLY A O 1
ATOM 2146 N N . LEU A 1 287 ? -31.959 35.435 64.035 1.00 37.28 287 LEU A N 1
ATOM 2147 C CA . LEU A 1 287 ? -31.863 34.845 62.684 1.00 37.28 287 LEU A CA 1
ATOM 2148 C C . LEU A 1 287 ? -31.743 35.918 61.575 1.00 37.28 287 LEU A C 1
ATOM 2150 O O . LEU A 1 287 ? -32.583 36.810 61.528 1.00 37.28 287 LEU A O 1
ATOM 2154 N N . PHE A 1 288 ? -30.810 35.723 60.624 1.00 38.88 288 PHE A N 1
ATOM 2155 C CA . PHE A 1 288 ? -30.685 36.403 59.304 1.00 38.88 288 PHE A CA 1
ATOM 2156 C C . PHE A 1 288 ? -30.502 37.949 59.296 1.00 38.88 288 PHE A C 1
ATOM 2158 O O . PHE A 1 288 ? -30.664 38.602 60.326 1.00 38.88 288 PHE A O 1
ATOM 2165 N N . PRO A 1 289 ? -29.967 38.537 58.195 1.00 40.22 289 PRO A N 1
ATOM 2166 C CA . PRO A 1 289 ? -30.707 38.925 56.967 1.00 40.22 289 PRO A CA 1
ATOM 2167 C C . PRO A 1 289 ? -30.066 38.284 55.689 1.00 40.22 289 PRO A C 1
ATOM 2169 O O . PRO A 1 289 ? -29.350 37.302 55.845 1.00 40.22 289 PRO A O 1
ATOM 2172 N N . VAL A 1 290 ? -30.262 38.650 54.402 1.00 29.62 290 VAL A N 1
ATOM 2173 C CA . VAL A 1 290 ? -30.778 39.861 53.702 1.00 29.62 290 VAL A CA 1
ATOM 2174 C C . VAL A 1 290 ? -31.545 39.492 52.389 1.00 29.62 290 VAL A C 1
ATOM 2176 O O . VAL A 1 290 ? -32.061 38.386 52.271 1.00 29.62 290 VAL A O 1
ATOM 2179 N N . LEU A 1 291 ? -31.659 40.420 51.421 1.00 25.72 291 LEU A N 1
ATOM 2180 C CA . LEU A 1 291 ? -32.324 40.340 50.097 1.00 25.72 291 LEU A CA 1
ATOM 2181 C C . LEU A 1 291 ? -31.396 40.998 49.018 1.00 25.72 291 LEU A C 1
ATOM 2183 O O . LEU A 1 291 ? -30.370 41.538 49.439 1.00 25.72 291 LEU A O 1
ATOM 2187 N N . PRO A 1 292 ? -31.746 41.177 47.710 1.00 36.88 292 PRO A N 1
ATOM 2188 C CA . PRO A 1 292 ? -32.577 40.422 46.739 1.00 36.88 292 PRO A CA 1
ATOM 2189 C C . PRO A 1 292 ? -31.841 40.108 45.376 1.00 36.88 292 PRO A C 1
ATOM 2191 O O . PRO A 1 292 ? -30.622 40.190 45.288 1.00 36.88 292 PRO A O 1
ATOM 2194 N N . VAL A 1 293 ? -32.606 39.727 44.329 1.00 35.97 293 VAL A N 1
ATOM 2195 C CA . VAL A 1 293 ? -32.258 39.223 42.956 1.00 35.97 293 VAL A CA 1
ATOM 2196 C C . VAL A 1 293 ? -31.537 40.216 41.999 1.00 35.97 293 VAL A C 1
ATOM 2198 O O . VAL A 1 293 ? -31.590 41.421 42.257 1.00 35.97 293 VAL A O 1
ATOM 2201 N N . PRO A 1 294 ? -30.837 39.754 40.923 1.00 30.94 294 PRO A N 1
ATOM 2202 C CA . PRO A 1 294 ? -31.425 39.276 39.635 1.00 30.94 294 PRO A CA 1
ATOM 2203 C C . PRO A 1 294 ? -30.900 37.876 39.200 1.00 30.94 294 PRO A C 1
ATOM 2205 O O . PRO A 1 294 ? -30.019 37.330 39.859 1.00 30.94 294 PRO A O 1
ATOM 2208 N N . CYS A 1 295 ? -31.347 37.210 38.123 1.00 29.20 295 CYS A N 1
ATOM 2209 C CA . CYS A 1 295 ? -32.262 37.573 37.018 1.00 29.20 295 CYS A CA 1
ATOM 2210 C C . CYS A 1 295 ? -33.756 37.432 37.343 1.00 29.20 295 CYS A C 1
ATOM 2212 O O . CYS A 1 295 ? -34.092 36.597 38.207 1.00 29.20 295 CYS A O 1
#

Foldseek 3Di:
DDDDDDDDDDPPPPDPPPPPPPPPDDWDKDFDPDDFDDDAQAKTKRWIFTADDPPFDPVQKDKWKAFPPVRDTQPDPPPPQKDFPPVCVSRGTGIIIGGRDDPVVPGDMDIDIGGNDPP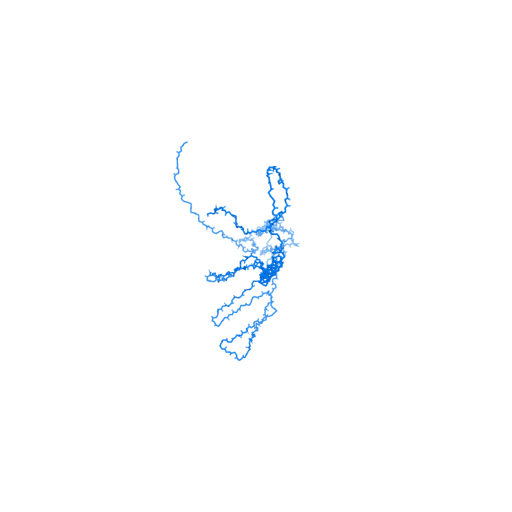PPPPDDWFDWDDWDWDKPVPDPDDVPDDIDIDIDIDDTDDDDDDWDADPVGDIDDDDDDDDDDDAFDKDKDWDADVVVRDIDMDMDTRHDPPPDPDVVVVVVVVVVVVVVVVVVVVVVVVVVVVVVVVVVVVCVVVVVDDDDDDDDDDDDDDDDDDDDPDDDDDDDDDDDDDDDDD

pLDDT: mean 71.47, std 21.95, range [24.69, 96.31]

Organism: Anas platyrhynchos (NCBI:txid8839)

Sequence (295 aa):
HPRGAPGSAVPVTGGTCCLCFSPAGAMEIQVPEEPVVALFGRDATLRCSFSPEANFSLDDLSLIWQLTDTKRLVAGATANRTALFYDQLAQGNVSLLLRRVEIADEGSFTCFVRVRDYSSAAVTAAAPYSKPNLNLEPNKDLKPGDLAAVTCHASRGYPEASVLWQDSQGLFDVHSVLQVLVEPSSTYSCLVRNPVLQQETHASVTITGQHLAFPAVALWVTVGLAICVVVLLIVLAYICQKKIRESCEEEEENAGKASLPHLGTEEQDEDGEEPKTGGCCLMVAGLFPVLPVPC

Radius of gyration: 54.76 Å; Cα contacts (8 Å, |Δi|>4): 255; chains: 1; bounding box: 76×94×162 Å

Solvent-accessible surface area (backbone atoms only — not comparable to full-atom values): 19975 Å² total; per-residue (Å²): 138,85,87,80,84,85,90,81,88,82,83,83,73,82,73,76,78,75,77,76,77,70,69,87,73,78,87,61,74,50,60,74,92,69,82,82,87,69,53,78,66,36,70,40,70,54,66,33,32,39,81,69,60,100,82,69,54,73,91,38,55,47,77,45,41,28,32,62,85,77,66,42,64,49,60,90,79,71,38,93,45,51,48,68,49,74,89,36,45,85,70,22,38,66,28,39,39,39,45,50,36,53,81,89,69,72,76,54,75,42,80,46,79,41,69,66,70,88,72,77,80,78,79,76,78,73,39,74,54,44,82,70,44,78,48,56,45,69,82,60,93,76,53,98,87,61,89,65,51,76,46,81,50,63,49,80,45,36,70,92,78,88,87,76,49,67,50,98,87,71,51,71,58,87,87,86,86,88,88,77,82,91,49,76,65,48,67,52,69,55,76,52,73,42,80,89,78,70,42,74,51,75,53,75,52,68,43,74,52,79,71,90,65,79,53,67,68,58,53,54,47,53,52,49,52,51,50,52,50,53,52,50,52,52,51,50,50,49,52,49,56,49,51,52,50,56,50,48,60,57,44,50,68,55,50,76,74,60,85,87,84,84,86,84,89,87,84,85,89,84,89,84,81,84,89,85,87,86,80,80,89,86,86,80,90,88,81,84,89,90,87,86,86,84,133

InterPro domains:
  IPR003599 Immunoglobulin domain subtype [SM00409] (33-126)
  IPR003599 Immunoglobulin domain subtype [SM00409] (137-208)
  IPR007110 Immunoglobulin-like domain [PS50835] (23-124)
  IPR007110 Immunoglobulin-like domain [PS50835] (132-208)
  IPR013783 Immunoglobulin-like fold [G3DSA:2.60.40.10] (27-128)
  IPR013783 Immunoglobulin-like fold [G3DSA:2.60.40.10] (129-209)
  IPR036179 Immunoglobulin-like domain superfamily [SSF48726] (28-119)
  IPR036179 Immunoglobulin-like domain superfamily [SSF48726] (105-206)
  IPR050504 BTN/MOG-like [PTHR24100] (18-230)

Mean predicted aligned error: 22.41 Å

Secondary structure (DSSP, 8-state):
---------------------------PEE--SS---PPTTS-EEE--EE---TT--GGGEEEEEEETTT--B-TTTS-TTEEE-TTTGGGTB--EEE-S--GGG-S-EEEEEEE-----------BPPPPPEEEEES-SS--TT---EEEEE--S-BS-----EE-TTSPEE----------TT-EEEEEEEETTTTEEEEEEEE------PPPHHHHHHHHHHHHHHHHHHHHHHHHHHHHHHHHHHHHHHHHTTS--------------------------------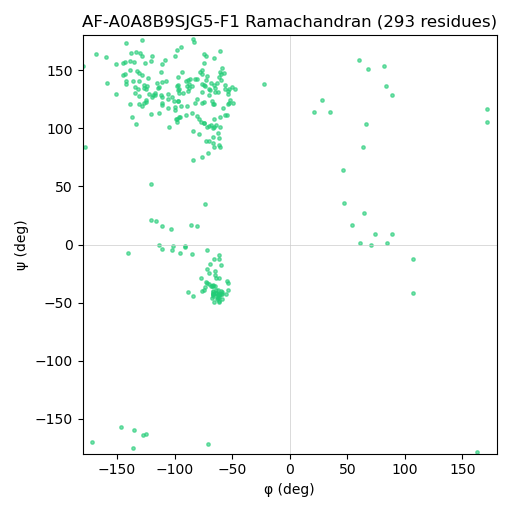-----

Nearest PDB structures (foldseek):
  4i0k-assembly1_A-2  TM=4.760E-01  e=6.947E-16  Mus musculus
  3sbw-assembly1_C  TM=4.386E-01  e=1.314E-07  Homo sapiens
  6x4t-assembly2_C  TM=4.369E-01  e=1.179E-07  Homo sapiens
  7y1b-assembly1_A  TM=6.810E-01  e=7.456E-02  Mus musculus
  8enf-assembly1_A  TM=2.547E-01  e=3.522E+00  Caenorhabditis elegans